Protein AF-A0A537KGP1-F1 (afdb_monomer_lite)

Organism: NCBI:txid2569760

Sequence (249 aa):
MPPRRSSPARKRPWPARSSRRQNAGSTRRSASCSPPRKTSRLRDGRRDLRSAARKLGREGGTPFFAFESHFGDLLTAGGFDVVIGNPPWVRGERLPPRVRETLQARYPSWRPAATRGFAHLPDLAVAFVDRALELAAPGGVVALLVPAKLASSGYAEPLRRRLAHETRLERVAPLDGTAATFGAAVYPMALVAARADARPDCPVAAQLGPRSAALRLPQRALQSGGPWVLRPDAAGVARRLRAELPALG

Structure (mmCIF, N/CA/C/O backbone):
data_AF-A0A537KGP1-F1
#
_entry.id   AF-A0A537KGP1-F1
#
loop_
_atom_site.group_PDB
_atom_site.id
_atom_site.type_symbol
_atom_site.label_atom_id
_atom_site.label_alt_id
_atom_site.label_comp_id
_atom_site.label_asym_id
_atom_site.label_entity_id
_atom_site.label_seq_id
_atom_site.pdbx_PDB_ins_code
_atom_site.Cartn_x
_atom_site.Cartn_y
_atom_site.Cartn_z
_atom_site.occupancy
_atom_site.B_iso_or_equiv
_atom_site.auth_seq_id
_atom_site.auth_comp_id
_atom_site.auth_asym_id
_atom_site.auth_atom_id
_atom_site.pdbx_PDB_model_num
ATOM 1 N N . MET A 1 1 ? 61.254 22.464 -58.906 1.00 30.30 1 MET A N 1
ATOM 2 C CA . MET A 1 1 ? 61.069 23.679 -58.079 1.00 30.30 1 MET A CA 1
ATOM 3 C C . MET A 1 1 ? 60.354 24.744 -58.911 1.00 30.30 1 MET A C 1
ATOM 5 O O . MET A 1 1 ? 60.510 24.708 -60.122 1.00 30.30 1 MET A O 1
ATOM 9 N N . PRO A 1 2 ? 59.495 25.576 -58.300 1.00 42.97 2 PRO A N 1
ATOM 10 C CA . PRO A 1 2 ? 58.264 26.131 -58.897 1.00 42.97 2 PRO A CA 1
ATOM 11 C C . PRO A 1 2 ? 58.430 27.652 -59.213 1.00 42.97 2 PRO A C 1
ATOM 13 O O . PRO A 1 2 ? 59.573 28.096 -59.220 1.00 42.97 2 PRO A O 1
ATOM 16 N N . PRO A 1 3 ? 57.397 28.533 -59.265 1.00 58.09 3 PRO A N 1
ATOM 17 C CA . PRO A 1 3 ? 56.114 28.586 -60.008 1.00 58.09 3 PRO A CA 1
ATOM 18 C C . PRO A 1 3 ? 55.795 30.006 -60.603 1.00 58.09 3 PRO A C 1
ATOM 20 O O . PRO A 1 3 ? 56.590 30.927 -60.468 1.00 58.09 3 PRO A O 1
ATOM 23 N N . ARG A 1 4 ? 54.539 30.193 -61.081 1.00 38.12 4 ARG A N 1
ATOM 24 C CA . ARG A 1 4 ? 53.634 31.397 -61.033 1.00 38.12 4 ARG A CA 1
ATOM 25 C C . ARG A 1 4 ? 53.273 32.054 -62.381 1.00 38.12 4 ARG A C 1
ATOM 27 O O . ARG A 1 4 ? 54.144 32.497 -63.105 1.00 38.12 4 ARG A O 1
ATOM 34 N N . ARG A 1 5 ? 51.980 31.960 -62.769 1.00 37.69 5 ARG A N 1
ATOM 35 C CA . ARG A 1 5 ? 50.865 32.969 -62.724 1.00 37.69 5 ARG A CA 1
ATOM 36 C C . ARG A 1 5 ? 50.998 34.031 -63.838 1.00 37.69 5 ARG A C 1
ATOM 38 O O . ARG A 1 5 ? 52.052 34.622 -63.969 1.00 37.69 5 ARG A O 1
ATOM 45 N N . SER A 1 6 ? 49.988 34.348 -64.661 1.00 32.38 6 SER A N 1
ATOM 46 C CA . SER A 1 6 ? 48.700 34.989 -64.313 1.00 32.38 6 SER A CA 1
ATOM 47 C C . SER A 1 6 ? 47.761 35.083 -65.545 1.00 32.38 6 SER A C 1
ATOM 49 O O . SER A 1 6 ? 48.250 35.118 -66.667 1.00 32.38 6 SER A O 1
ATOM 51 N N . SER A 1 7 ? 46.442 35.177 -65.308 1.00 33.75 7 SER A N 1
ATOM 52 C CA . SER A 1 7 ? 45.296 35.475 -66.218 1.00 33.75 7 SER A CA 1
ATOM 53 C C . SER A 1 7 ? 45.402 36.843 -66.967 1.00 33.75 7 SER A C 1
ATOM 55 O O . SER A 1 7 ? 46.426 37.490 -66.754 1.00 33.75 7 SER A O 1
ATOM 57 N N . PRO A 1 8 ? 44.389 37.410 -67.706 1.00 49.47 8 PRO A N 1
ATOM 58 C CA . PRO A 1 8 ? 42.959 37.044 -67.880 1.00 49.47 8 PRO A CA 1
ATOM 59 C C . PRO A 1 8 ? 42.269 37.371 -69.250 1.00 49.47 8 PRO A C 1
ATOM 61 O O . PRO A 1 8 ? 42.867 37.889 -70.183 1.00 49.47 8 PRO A O 1
ATOM 64 N N . ALA A 1 9 ? 40.938 37.165 -69.258 1.00 31.52 9 ALA A N 1
ATOM 65 C CA . ALA A 1 9 ? 39.880 37.932 -69.949 1.00 31.52 9 ALA A CA 1
ATOM 66 C C . ALA A 1 9 ? 39.359 37.468 -71.326 1.00 31.52 9 ALA A C 1
ATOM 68 O O . ALA A 1 9 ? 40.079 37.457 -72.316 1.00 31.52 9 ALA A O 1
ATOM 69 N N . ARG A 1 10 ? 38.026 37.288 -71.409 1.00 33.56 10 ARG A N 1
ATOM 70 C CA . ARG A 1 10 ? 37.157 37.943 -72.413 1.00 33.56 10 ARG A CA 1
ATOM 71 C C . ARG A 1 10 ? 35.667 37.840 -72.052 1.00 33.56 10 ARG A C 1
ATOM 73 O O . ARG A 1 10 ? 35.220 36.877 -71.440 1.00 33.56 10 ARG A O 1
ATOM 80 N N . LYS A 1 11 ? 34.926 38.898 -72.399 1.00 31.23 11 LYS A N 1
ATOM 81 C CA . LYS A 1 11 ? 33.496 39.154 -72.144 1.00 31.23 11 LYS A CA 1
ATOM 82 C C . LYS A 1 11 ? 32.687 39.144 -73.460 1.00 31.23 11 LYS A C 1
ATOM 84 O O . LYS A 1 11 ? 33.204 39.651 -74.450 1.00 31.23 11 LYS A O 1
ATOM 89 N N . ARG A 1 12 ? 31.382 38.803 -73.325 1.00 33.78 12 ARG A N 1
ATOM 90 C CA . ARG A 1 12 ? 30.166 39.168 -74.135 1.00 33.78 12 ARG A CA 1
ATOM 91 C C . ARG A 1 12 ? 29.962 38.453 -75.492 1.00 33.78 12 ARG A C 1
ATOM 93 O O . ARG A 1 12 ? 30.968 37.964 -75.992 1.00 33.78 12 ARG A O 1
ATOM 100 N N . PRO A 1 13 ? 28.740 38.422 -76.117 1.00 45.12 13 PRO A N 1
ATOM 101 C CA . PRO A 1 13 ? 27.459 39.185 -75.902 1.00 45.12 13 PRO A CA 1
ATOM 102 C C . PRO A 1 13 ? 26.133 38.320 -75.846 1.00 45.12 13 PRO A C 1
ATOM 104 O O . PRO A 1 13 ? 26.202 37.138 -76.135 1.00 45.12 13 PRO A O 1
ATOM 107 N N . TRP A 1 14 ? 25.000 38.731 -75.210 1.00 24.30 14 TRP A N 1
ATOM 108 C CA . TRP A 1 14 ? 23.682 39.311 -75.695 1.00 24.30 14 TRP A CA 1
ATOM 109 C C . TRP A 1 14 ? 22.859 38.498 -76.750 1.00 24.30 14 TRP A C 1
ATOM 111 O O . TRP A 1 14 ? 23.522 37.826 -77.530 1.00 24.30 14 TRP A O 1
ATOM 121 N N . PRO A 1 15 ? 21.495 38.605 -76.922 1.00 49.62 15 PRO A N 1
ATOM 122 C CA . PRO A 1 15 ? 20.406 39.305 -76.174 1.00 49.62 15 PRO A CA 1
ATOM 123 C C . PRO A 1 15 ? 18.994 38.587 -76.088 1.00 49.62 15 PRO A C 1
ATOM 125 O O . PRO A 1 15 ? 18.808 37.479 -76.566 1.00 49.62 15 PRO A O 1
ATOM 128 N N . ALA A 1 16 ? 17.986 39.318 -75.555 1.00 31.58 16 ALA A N 1
ATOM 129 C CA . ALA A 1 16 ? 16.551 39.396 -75.962 1.00 31.58 16 ALA A CA 1
ATOM 130 C C . ALA A 1 16 ? 15.400 38.585 -75.274 1.00 31.58 16 ALA A C 1
ATOM 132 O O . ALA A 1 16 ? 15.247 37.382 -75.419 1.00 31.58 16 ALA A O 1
ATOM 133 N N . ARG A 1 17 ? 14.526 39.367 -74.599 1.00 31.92 17 ARG A N 1
ATOM 134 C CA . ARG A 1 17 ? 13.038 39.372 -74.457 1.00 31.92 17 ARG A CA 1
ATOM 135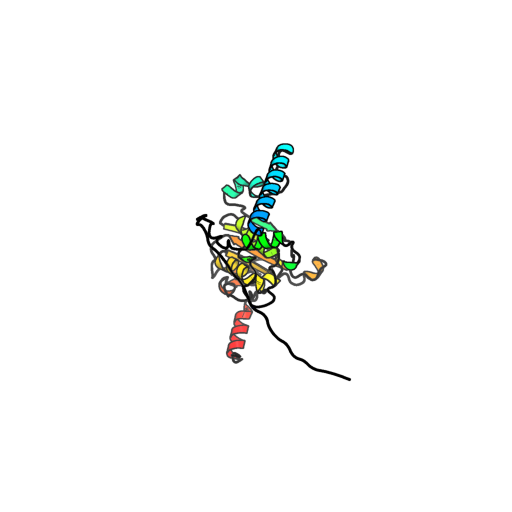 C C . ARG A 1 17 ? 12.214 38.085 -74.724 1.00 31.92 17 ARG A C 1
ATOM 137 O O . ARG A 1 17 ? 12.111 37.650 -75.860 1.00 31.92 17 ARG A O 1
ATOM 144 N N . SER A 1 18 ? 11.344 37.696 -73.777 1.00 31.73 18 SER A N 1
ATOM 145 C CA . SER A 1 18 ? 9.899 38.049 -73.770 1.00 31.73 18 SER A CA 1
ATOM 146 C C . SER A 1 18 ? 9.004 37.127 -72.910 1.00 31.73 18 SER A C 1
ATOM 148 O O . SER A 1 18 ? 9.211 35.926 -72.795 1.00 31.73 18 SER A O 1
ATOM 150 N N . SER A 1 19 ? 7.915 37.740 -72.432 1.00 32.06 19 SER A N 1
ATOM 151 C CA . SER A 1 19 ? 6.588 37.169 -72.149 1.00 32.06 19 SER A CA 1
ATOM 152 C C . SER A 1 19 ? 6.271 36.565 -70.770 1.00 32.06 19 SER A C 1
ATOM 154 O O . SER A 1 19 ? 6.975 35.753 -70.181 1.00 32.06 19 SER A O 1
ATOM 156 N N . ARG A 1 20 ? 5.124 37.040 -70.272 1.00 37.00 20 ARG A N 1
ATOM 157 C CA . ARG A 1 20 ? 4.404 36.653 -69.061 1.00 37.00 20 ARG A CA 1
ATOM 158 C C . ARG A 1 20 ? 4.020 35.173 -69.084 1.00 37.00 20 ARG A C 1
ATOM 160 O O . ARG A 1 20 ? 3.471 34.712 -70.077 1.00 37.00 20 ARG A O 1
ATOM 167 N N . ARG A 1 21 ? 4.051 34.536 -67.914 1.00 33.56 21 ARG A N 1
ATOM 168 C CA . ARG A 1 21 ? 2.930 33.720 -67.419 1.00 33.56 21 ARG A CA 1
ATOM 169 C C . ARG A 1 21 ? 2.970 33.686 -65.897 1.00 33.56 21 ARG A C 1
ATOM 171 O O . ARG A 1 21 ? 3.932 33.227 -65.294 1.00 33.56 21 ARG A O 1
ATOM 178 N N . GLN A 1 22 ? 1.916 34.226 -65.295 1.00 39.22 22 GLN A N 1
ATOM 179 C CA . GLN A 1 22 ? 1.573 33.965 -63.906 1.00 39.22 22 GLN A CA 1
ATOM 180 C C . GLN A 1 22 ? 1.283 32.468 -63.788 1.00 39.22 22 GLN A C 1
ATOM 182 O O . GLN A 1 22 ? 0.504 31.945 -64.579 1.00 39.22 22 GLN A O 1
ATOM 187 N N . ASN A 1 23 ? 1.883 31.803 -62.808 1.00 34.91 23 ASN A N 1
ATOM 188 C CA . ASN A 1 23 ? 1.316 30.588 -62.250 1.00 34.91 23 ASN A CA 1
ATOM 189 C C . ASN A 1 23 ? 1.426 30.672 -60.733 1.00 34.91 23 ASN A C 1
ATOM 191 O O . ASN A 1 23 ? 2.514 30.752 -60.162 1.00 34.91 23 ASN A O 1
ATOM 195 N N . ALA A 1 24 ? 0.251 30.696 -60.112 1.00 41.09 24 ALA A N 1
ATOM 196 C CA . ALA A 1 24 ? 0.049 30.504 -58.695 1.00 41.09 24 ALA A CA 1
ATOM 197 C C . ALA A 1 24 ? 0.722 29.194 -58.259 1.00 41.09 24 ALA A C 1
ATOM 199 O O . ALA A 1 24 ? 0.413 28.119 -58.767 1.00 41.09 24 ALA A O 1
ATOM 200 N N . GLY A 1 25 ? 1.657 29.299 -57.320 1.00 34.16 25 GLY A N 1
ATOM 201 C CA . GLY A 1 25 ? 2.376 28.172 -56.744 1.00 34.16 25 GLY A CA 1
ATOM 202 C C . GLY A 1 25 ? 2.483 28.383 -55.248 1.00 34.16 25 GLY A C 1
ATOM 203 O O . GLY A 1 25 ? 3.410 29.023 -54.768 1.00 34.16 25 GLY A O 1
ATOM 204 N N . SER A 1 26 ? 1.470 27.881 -54.550 1.00 38.91 26 SER A N 1
ATOM 205 C CA . SER A 1 26 ? 1.315 27.790 -53.101 1.00 38.91 26 SER A CA 1
ATOM 206 C C . SER A 1 26 ? 2.623 27.816 -52.302 1.00 38.91 26 SER A C 1
ATOM 208 O O . SER A 1 26 ? 3.479 26.937 -52.438 1.00 38.91 26 SER A O 1
ATOM 210 N N . THR A 1 27 ? 2.691 28.760 -51.369 1.00 38.03 27 THR A N 1
ATOM 211 C CA . THR A 1 27 ? 3.486 28.697 -50.146 1.00 38.03 27 THR A CA 1
ATOM 212 C C . THR A 1 27 ? 3.346 27.313 -49.507 1.00 38.03 27 THR A C 1
ATOM 214 O O . THR A 1 27 ? 2.343 27.003 -48.860 1.00 38.03 27 THR A O 1
ATOM 217 N N . ARG A 1 28 ? 4.363 26.454 -49.664 1.00 36.84 28 ARG A N 1
ATOM 218 C CA . ARG A 1 28 ? 4.524 25.277 -48.804 1.00 36.84 28 ARG A CA 1
ATOM 219 C C . ARG A 1 28 ? 4.834 25.789 -47.406 1.00 36.84 28 ARG A C 1
ATOM 221 O O . ARG A 1 28 ? 5.985 26.027 -47.056 1.00 36.84 28 ARG A O 1
ATOM 228 N N . ARG A 1 29 ? 3.774 25.984 -46.622 1.00 37.91 29 ARG A N 1
ATOM 229 C CA . ARG A 1 29 ? 3.853 26.066 -45.168 1.00 37.91 29 ARG A CA 1
ATOM 230 C C . ARG A 1 29 ? 4.649 24.858 -44.687 1.00 37.91 29 ARG A C 1
ATOM 232 O O . ARG A 1 29 ? 4.280 23.715 -44.950 1.00 37.91 29 ARG A O 1
ATOM 239 N N . SER A 1 30 ? 5.746 25.139 -44.003 1.00 40.16 30 SER A N 1
ATOM 240 C CA . SER A 1 30 ? 6.490 24.199 -43.183 1.00 40.16 30 SER A CA 1
ATOM 241 C C . SER A 1 30 ? 5.538 23.578 -42.156 1.00 40.16 30 SER A C 1
ATOM 243 O O . SER A 1 30 ? 5.245 24.157 -41.113 1.00 40.16 30 SER A O 1
ATOM 245 N N . ALA A 1 31 ? 5.000 22.401 -42.475 1.00 44.41 31 ALA A N 1
ATOM 246 C CA . ALA A 1 31 ? 4.251 21.606 -41.518 1.00 44.41 31 ALA A CA 1
ATOM 247 C C . ALA A 1 31 ? 5.246 20.957 -40.547 1.00 44.41 31 ALA A C 1
ATOM 249 O O . ALA A 1 31 ? 6.117 20.180 -40.934 1.00 44.41 31 ALA A O 1
ATOM 250 N N . SER A 1 32 ? 5.105 21.348 -39.285 1.00 45.03 32 SER A N 1
ATOM 251 C CA . SER A 1 32 ? 5.773 20.857 -38.083 1.00 45.03 32 SER A CA 1
ATOM 252 C C . SER A 1 32 ? 6.146 19.370 -38.120 1.00 45.03 32 SER A C 1
ATOM 254 O O . SER A 1 32 ? 5.283 18.497 -38.234 1.00 45.03 32 SER A O 1
ATOM 256 N N . CYS A 1 33 ? 7.427 19.074 -37.921 1.00 52.41 33 CYS A N 1
ATOM 257 C CA . CYS A 1 33 ? 7.936 17.716 -37.800 1.00 52.41 33 CYS A CA 1
ATOM 258 C C . CYS A 1 33 ? 8.068 17.340 -36.310 1.00 52.41 33 CYS A C 1
ATOM 260 O O . CYS A 1 33 ? 9.087 17.645 -35.697 1.00 52.41 33 CYS A O 1
ATOM 262 N N . SER A 1 34 ? 7.020 16.734 -35.721 1.00 46.31 34 SER A N 1
ATOM 263 C CA . SER A 1 34 ? 7.063 15.659 -34.693 1.00 46.31 34 SER A CA 1
ATOM 264 C C . SER A 1 34 ? 5.700 15.437 -33.986 1.00 46.31 34 SER A C 1
ATOM 266 O O . SER A 1 34 ? 5.113 16.418 -33.537 1.00 46.31 34 SER A O 1
ATOM 268 N N . PRO A 1 35 ? 5.245 14.182 -33.714 1.00 53.47 35 PRO A N 1
ATOM 269 C CA . PRO A 1 35 ? 5.713 12.923 -34.301 1.00 53.47 35 PRO A CA 1
ATOM 270 C C . PRO A 1 35 ? 4.623 11.863 -34.660 1.00 53.47 35 PRO A C 1
ATOM 272 O O . PRO A 1 35 ? 3.567 11.777 -34.027 1.00 53.47 35 PRO A O 1
ATOM 275 N N . PRO A 1 36 ? 4.942 10.920 -35.579 1.00 57.81 36 PRO A N 1
ATOM 276 C CA . PRO A 1 36 ? 4.118 9.758 -35.982 1.00 57.81 36 PRO A CA 1
ATOM 277 C C . PRO A 1 36 ? 3.888 8.694 -34.884 1.00 57.81 36 PRO A C 1
ATOM 279 O O . PRO A 1 36 ? 3.232 7.676 -35.104 1.00 57.81 36 PRO A O 1
ATOM 282 N N . ARG A 1 37 ? 4.417 8.914 -33.676 1.00 56.56 37 ARG A N 1
ATOM 283 C CA . ARG A 1 37 ? 4.352 7.975 -32.543 1.00 56.56 37 ARG A CA 1
ATOM 284 C C . ARG A 1 37 ? 2.976 7.902 -31.880 1.00 56.56 37 ARG A C 1
ATOM 286 O O . ARG A 1 37 ? 2.627 6.877 -31.301 1.00 56.56 37 ARG A O 1
ATOM 293 N N . LYS A 1 38 ? 2.196 8.987 -31.925 1.00 61.38 38 LYS A N 1
ATOM 294 C CA . LYS A 1 38 ? 0.855 9.025 -31.316 1.00 61.38 38 LYS A CA 1
ATOM 295 C C . LYS A 1 38 ? -0.145 8.245 -32.172 1.00 61.38 38 LYS A C 1
ATOM 297 O O . LYS A 1 38 ? -0.927 7.454 -31.656 1.00 61.38 38 LYS A O 1
ATOM 302 N N . THR A 1 39 ? -0.050 8.395 -33.491 1.00 67.56 39 THR A N 1
ATOM 303 C CA . THR A 1 39 ? -0.854 7.658 -34.471 1.00 67.56 39 THR A CA 1
ATOM 304 C C . THR A 1 39 ? -0.492 6.176 -34.540 1.00 67.56 39 THR A C 1
ATOM 306 O O . THR A 1 39 ? -1.400 5.361 -34.698 1.00 67.56 39 THR A O 1
ATOM 309 N N . SER A 1 40 ? 0.780 5.791 -34.375 1.00 71.56 40 SER A N 1
ATOM 310 C CA . SER A 1 40 ? 1.157 4.370 -34.314 1.00 71.56 40 SER A CA 1
ATOM 311 C C . SER A 1 40 ? 0.599 3.667 -33.071 1.00 71.56 40 SER A C 1
ATOM 313 O O . SER A 1 40 ? -0.023 2.619 -33.208 1.00 71.56 40 SER A O 1
ATOM 315 N N . ARG A 1 41 ? 0.694 4.282 -31.882 1.00 73.06 41 ARG A N 1
ATOM 316 C CA . ARG A 1 41 ? 0.111 3.740 -30.635 1.00 73.06 41 ARG A CA 1
ATOM 317 C C . ARG A 1 41 ? -1.396 3.506 -30.739 1.00 73.06 41 ARG A C 1
ATOM 319 O O . ARG A 1 41 ? -1.889 2.473 -30.300 1.00 73.06 41 ARG A O 1
ATOM 326 N N . LEU A 1 42 ? -2.125 4.447 -31.341 1.00 75.75 42 LEU A N 1
ATOM 327 C CA . LEU A 1 42 ? -3.572 4.314 -31.538 1.00 75.75 42 LEU A CA 1
ATOM 328 C C . LEU A 1 42 ? -3.922 3.185 -32.522 1.00 75.75 42 LEU A C 1
ATOM 330 O O . LEU A 1 42 ? -4.922 2.492 -32.338 1.00 75.75 42 LEU A O 1
ATOM 334 N N . ARG A 1 43 ? -3.102 2.970 -33.560 1.00 81.62 43 ARG A N 1
ATOM 335 C CA . ARG A 1 43 ? -3.284 1.859 -34.510 1.00 81.62 43 ARG A CA 1
ATOM 336 C C . ARG A 1 43 ? -3.008 0.504 -33.863 1.00 81.62 43 ARG A C 1
ATOM 338 O O . ARG A 1 43 ? -3.802 -0.410 -34.082 1.00 81.62 43 ARG A O 1
ATOM 345 N N . ASP A 1 44 ? -1.943 0.405 -33.069 1.00 81.12 44 ASP A N 1
ATOM 346 C CA . ASP A 1 44 ? -1.612 -0.793 -32.291 1.00 81.12 44 ASP A CA 1
ATOM 347 C C . ASP A 1 44 ? -2.751 -1.125 -31.321 1.00 81.12 44 ASP A C 1
ATOM 349 O O . ASP A 1 44 ? -3.322 -2.210 -31.397 1.00 81.12 44 ASP A O 1
ATOM 353 N N . GLY A 1 45 ? -3.197 -0.148 -30.521 1.00 80.81 45 GLY A N 1
ATOM 354 C CA . GLY A 1 45 ? -4.319 -0.333 -29.596 1.00 80.81 45 GLY A CA 1
ATOM 355 C C . GLY A 1 45 ? -5.611 -0.767 -30.299 1.00 80.81 45 GLY A C 1
ATOM 356 O O . GLY A 1 45 ? -6.306 -1.666 -29.831 1.00 80.81 45 GLY A O 1
ATOM 357 N N . ARG A 1 46 ? -5.918 -0.209 -31.481 1.00 84.75 46 ARG A N 1
ATOM 358 C CA . ARG A 1 46 ? -7.088 -0.630 -32.276 1.00 84.75 46 ARG A CA 1
ATOM 359 C C . ARG A 1 46 ? -6.964 -2.068 -32.788 1.00 84.75 46 ARG A C 1
ATOM 361 O O . ARG A 1 46 ? -7.976 -2.760 -32.902 1.00 84.75 46 ARG A O 1
ATOM 368 N N . ARG A 1 47 ? -5.755 -2.514 -33.144 1.00 85.94 47 ARG A N 1
ATOM 369 C CA . ARG A 1 47 ? -5.502 -3.897 -33.577 1.00 85.94 47 ARG A CA 1
ATOM 370 C C . ARG A 1 47 ? -5.695 -4.866 -32.410 1.00 85.94 47 ARG A C 1
ATOM 372 O O . ARG A 1 47 ? -6.381 -5.872 -32.597 1.00 85.94 47 ARG A O 1
ATOM 379 N N . ASP A 1 48 ? -5.169 -4.528 -31.239 1.00 83.88 48 ASP A N 1
ATOM 380 C CA . ASP A 1 48 ? -5.275 -5.345 -30.028 1.00 83.88 48 ASP A CA 1
ATOM 381 C C . ASP A 1 48 ? -6.743 -5.512 -29.603 1.00 83.88 48 ASP A C 1
ATOM 383 O O . ASP A 1 48 ? -7.213 -6.639 -29.434 1.00 83.88 48 ASP A O 1
ATOM 387 N N . LEU A 1 49 ? -7.515 -4.416 -29.578 1.00 82.38 49 LEU A N 1
ATOM 388 C CA . LEU A 1 49 ? -8.951 -4.439 -29.262 1.00 82.38 49 LEU A CA 1
ATOM 389 C C . LEU A 1 49 ? -9.763 -5.299 -30.242 1.00 82.38 49 LEU A C 1
ATOM 391 O O . LEU A 1 49 ? -10.607 -6.089 -29.823 1.00 82.38 49 LEU A O 1
ATOM 395 N N . ARG A 1 50 ? -9.493 -5.201 -31.553 1.00 85.38 50 ARG A N 1
ATOM 396 C CA . ARG A 1 50 ? -10.161 -6.047 -32.562 1.00 85.38 50 ARG A CA 1
ATOM 397 C C . ARG A 1 50 ? -9.829 -7.526 -32.385 1.00 85.38 50 ARG A C 1
ATOM 399 O O . ARG A 1 50 ? -10.678 -8.374 -32.643 1.00 85.38 50 ARG A O 1
ATOM 406 N N . SER A 1 51 ? -8.597 -7.840 -31.991 1.00 83.19 51 SER A N 1
ATOM 407 C CA . SER A 1 51 ? -8.191 -9.219 -31.721 1.00 83.19 51 SER A CA 1
ATOM 408 C C . SER A 1 51 ? -8.922 -9.782 -30.503 1.00 83.19 51 SER A C 1
ATOM 410 O O . SER A 1 51 ? -9.517 -10.855 -30.596 1.00 83.19 51 SER A O 1
ATOM 412 N N . ALA A 1 52 ? -8.964 -9.015 -29.409 1.00 77.31 52 ALA A N 1
ATOM 413 C CA . ALA A 1 52 ? -9.683 -9.380 -28.193 1.00 77.31 52 ALA A CA 1
ATOM 414 C C . ALA A 1 52 ? -11.188 -9.583 -28.443 1.00 77.31 52 ALA A C 1
ATOM 416 O O . ALA A 1 52 ? -11.736 -10.594 -28.017 1.00 77.31 52 ALA A O 1
ATOM 417 N N . ALA A 1 53 ? -11.835 -8.693 -29.207 1.00 78.62 53 ALA A N 1
ATOM 418 C CA . ALA A 1 53 ? -13.260 -8.802 -29.536 1.00 78.62 53 ALA A CA 1
ATOM 419 C C . ALA A 1 53 ? -13.598 -10.070 -30.342 1.00 78.62 53 ALA A C 1
ATOM 421 O O . ALA A 1 53 ? -14.592 -10.738 -30.068 1.00 78.62 53 ALA A O 1
ATOM 422 N N . ARG A 1 54 ? -12.755 -10.447 -31.315 1.00 80.75 54 ARG A N 1
ATOM 423 C CA . ARG A 1 54 ? -12.948 -11.697 -32.073 1.00 80.75 54 ARG A CA 1
ATOM 424 C C . ARG A 1 54 ? -12.788 -12.936 -31.203 1.00 80.75 54 ARG A C 1
ATOM 426 O O . ARG A 1 54 ? -13.500 -13.910 -31.414 1.00 80.75 54 ARG A O 1
ATOM 433 N N . LYS A 1 55 ? -11.838 -12.908 -30.267 1.00 74.56 55 LYS A N 1
ATOM 434 C CA . LYS A 1 55 ? -11.602 -14.011 -29.334 1.00 74.56 55 LYS A CA 1
ATOM 435 C C . LYS A 1 55 ? -12.791 -14.173 -28.377 1.00 74.56 55 LYS A C 1
ATOM 437 O O . LYS A 1 55 ? -13.304 -15.277 -28.250 1.00 74.56 55 LYS A O 1
ATOM 442 N N . LEU A 1 56 ? -13.320 -13.057 -27.863 1.00 74.81 56 LEU A N 1
ATOM 443 C CA . LEU A 1 56 ? -14.541 -13.009 -27.049 1.00 74.81 56 LEU A CA 1
ATOM 444 C C . LEU A 1 56 ? -15.738 -13.677 -27.746 1.00 74.81 56 LEU A C 1
ATOM 446 O O . LEU A 1 56 ? -16.400 -14.529 -27.164 1.00 74.81 56 LEU A O 1
ATOM 450 N N . GLY A 1 57 ? -15.981 -13.326 -29.014 1.00 76.44 57 GLY A N 1
ATOM 451 C CA . GLY A 1 57 ? -17.098 -13.878 -29.787 1.00 76.44 57 GLY A CA 1
ATOM 452 C C . GLY A 1 57 ? -16.972 -15.368 -30.121 1.00 76.44 57 GLY A C 1
ATOM 453 O O . GLY A 1 57 ? -17.973 -15.989 -30.456 1.00 76.44 57 GLY A O 1
ATOM 454 N N . ARG A 1 58 ? -15.765 -15.947 -30.045 1.00 76.44 58 ARG A N 1
ATOM 455 C CA . ARG A 1 58 ? -15.527 -17.382 -30.282 1.00 76.44 58 ARG A CA 1
ATOM 456 C C . ARG A 1 58 ? -15.580 -18.211 -29.004 1.00 76.44 58 ARG A C 1
ATOM 458 O O . ARG A 1 58 ? -16.056 -19.336 -29.044 1.00 76.44 58 ARG A O 1
ATOM 465 N N . GLU A 1 59 ? -15.047 -17.678 -27.910 1.00 74.69 59 GLU A N 1
ATOM 466 C CA . GLU A 1 59 ? -14.804 -18.436 -26.676 1.00 74.69 59 GLU A CA 1
ATOM 467 C C . GLU A 1 59 ? -15.899 -18.230 -25.616 1.00 74.69 59 GLU A C 1
ATOM 469 O O . GLU A 1 59 ? -15.887 -18.904 -24.593 1.00 74.69 59 GLU A O 1
ATOM 474 N N . GLY A 1 60 ? -16.853 -17.316 -25.839 1.00 66.88 60 GLY A N 1
ATOM 475 C CA . GLY A 1 60 ? -17.987 -17.085 -24.930 1.00 66.88 60 GLY A CA 1
ATOM 476 C C . GLY A 1 60 ? -17.614 -16.419 -23.599 1.00 66.88 60 GLY A C 1
ATOM 477 O O . GLY A 1 60 ? -18.478 -16.221 -22.750 1.00 66.88 60 GLY A O 1
ATOM 478 N N . GLY A 1 61 ? -16.347 -16.040 -23.420 1.00 67.44 61 GLY A N 1
ATOM 479 C CA . GLY A 1 61 ? -15.821 -15.391 -22.224 1.00 67.44 61 GLY A CA 1
ATOM 480 C C . GLY A 1 61 ? -14.648 -14.468 -22.545 1.00 67.44 61 GLY A C 1
ATOM 481 O O . GLY A 1 61 ? -14.054 -14.532 -23.625 1.00 67.44 61 GLY A O 1
ATOM 482 N N . THR A 1 62 ? -14.319 -13.572 -21.613 1.00 62.81 62 THR A N 1
ATOM 483 C CA . THR A 1 62 ? -13.149 -12.695 -21.731 1.00 62.81 62 THR A CA 1
ATOM 484 C C . THR A 1 62 ? -11.869 -13.534 -21.727 1.00 62.81 62 THR A C 1
ATOM 486 O O . THR A 1 62 ? -11.655 -14.331 -20.819 1.00 62.81 62 THR A O 1
ATOM 489 N N . PRO A 1 63 ? -10.960 -13.358 -22.706 1.00 69.44 63 PRO A N 1
ATOM 490 C CA . PRO A 1 63 ? -9.731 -14.152 -22.777 1.00 69.44 63 PRO A CA 1
ATOM 491 C C . PRO A 1 63 ? -8.683 -13.736 -21.730 1.00 69.44 63 PRO A C 1
ATOM 493 O O . PRO A 1 63 ? -7.514 -14.107 -21.835 1.00 69.44 63 PRO A O 1
ATOM 496 N N . PHE A 1 64 ? -9.079 -12.896 -20.774 1.00 74.56 64 PHE A N 1
ATOM 497 C CA . PHE A 1 64 ? -8.265 -12.333 -19.712 1.00 74.56 64 PHE A CA 1
ATOM 498 C C . PHE A 1 64 ? -9.157 -11.960 -18.529 1.00 74.56 64 PHE A C 1
ATOM 500 O O . PHE A 1 64 ? -10.326 -11.612 -18.687 1.00 74.56 64 PHE A O 1
ATOM 507 N N . PHE A 1 65 ? -8.570 -11.966 -17.338 1.00 82.44 65 PHE A N 1
ATOM 508 C CA . PHE A 1 65 ? -9.245 -11.510 -16.136 1.00 82.44 65 PHE A CA 1
ATOM 509 C C . PHE A 1 65 ? -9.339 -9.977 -16.103 1.00 82.44 65 PHE A C 1
ATOM 511 O O . PHE A 1 65 ? -8.342 -9.277 -16.292 1.00 82.44 65 PHE A O 1
ATOM 518 N N . ALA A 1 66 ? -10.534 -9.462 -15.826 1.00 85.25 66 ALA A N 1
ATOM 519 C CA . ALA A 1 66 ? -10.791 -8.043 -15.596 1.00 85.25 66 ALA A CA 1
ATOM 520 C C . ALA A 1 66 ? -11.905 -7.892 -14.562 1.00 85.25 66 ALA A C 1
ATOM 522 O O . ALA A 1 66 ? -12.987 -8.455 -14.743 1.00 85.25 66 ALA A O 1
ATOM 523 N N . PHE A 1 67 ? -11.646 -7.127 -13.500 1.00 88.69 67 PHE A N 1
ATOM 524 C CA . PHE A 1 67 ? -12.609 -6.937 -12.413 1.00 88.69 67 PHE A CA 1
ATOM 525 C C . PHE A 1 67 ? -13.923 -6.344 -12.923 1.00 88.69 67 PHE A C 1
ATOM 527 O O . PHE A 1 67 ? -14.988 -6.812 -12.551 1.00 88.69 67 PHE A O 1
ATOM 534 N N . GLU A 1 68 ? -13.843 -5.387 -13.844 1.00 88.25 68 GLU A N 1
ATOM 535 C CA . GLU A 1 68 ? -14.987 -4.713 -14.454 1.00 88.25 68 GLU A CA 1
ATOM 536 C C . GLU A 1 68 ? -15.909 -5.675 -15.216 1.00 88.25 68 GLU A C 1
ATOM 538 O O . GLU A 1 68 ? -17.106 -5.432 -15.301 1.00 88.25 68 GLU A O 1
ATOM 543 N N . SER A 1 69 ? -15.372 -6.775 -15.752 1.00 86.38 69 SER A N 1
ATOM 544 C CA . SER A 1 69 ? -16.162 -7.780 -16.475 1.00 86.38 69 SER A CA 1
ATOM 545 C C . SER A 1 69 ? -16.663 -8.907 -15.577 1.00 86.38 69 SER A C 1
ATOM 547 O O . SER A 1 69 ? -17.742 -9.429 -15.817 1.00 86.38 69 SER A O 1
ATOM 549 N N . HIS A 1 70 ? -15.879 -9.306 -14.573 1.00 88.00 70 HIS A N 1
ATOM 550 C CA . HIS A 1 70 ? -16.194 -10.468 -13.732 1.00 88.00 70 HIS A CA 1
ATOM 551 C C . HIS A 1 70 ? -16.975 -10.099 -12.466 1.00 88.00 70 HIS A C 1
ATOM 553 O O . HIS A 1 70 ? -17.664 -10.941 -11.906 1.00 88.00 70 HIS A O 1
ATOM 559 N N . PHE A 1 71 ? -16.857 -8.851 -12.014 1.00 90.19 71 PHE A N 1
ATOM 560 C CA . PHE A 1 71 ? -17.443 -8.340 -10.774 1.00 90.19 71 PHE A CA 1
ATOM 561 C C . PHE A 1 71 ? -18.146 -6.998 -11.006 1.00 90.19 71 PHE A C 1
ATOM 563 O O . PHE A 1 71 ? -18.160 -6.151 -10.117 1.00 90.19 71 PHE A O 1
ATOM 570 N N . GLY A 1 72 ? -18.700 -6.785 -12.206 1.00 89.19 72 GLY A N 1
ATOM 571 C CA . GLY A 1 72 ? -19.354 -5.530 -12.589 1.00 89.19 72 GLY A CA 1
ATOM 572 C C . GLY A 1 72 ? -20.407 -5.090 -11.572 1.00 89.19 72 GLY A C 1
ATOM 573 O O . GLY A 1 72 ? -20.300 -3.994 -11.032 1.00 89.19 72 GLY A O 1
ATOM 574 N N . ASP A 1 73 ? -21.334 -5.985 -11.224 1.00 89.81 73 ASP A N 1
ATOM 575 C CA . ASP A 1 73 ? -22.415 -5.706 -10.269 1.00 89.81 73 ASP A CA 1
ATOM 576 C C . ASP A 1 73 ? -21.882 -5.300 -8.887 1.00 89.81 73 ASP A C 1
ATOM 578 O O . ASP A 1 73 ? -22.363 -4.346 -8.278 1.00 89.81 73 ASP A O 1
ATOM 582 N N . LEU A 1 74 ? -20.828 -5.974 -8.416 1.00 91.81 74 LEU A N 1
ATOM 583 C CA . LEU A 1 74 ? -20.181 -5.685 -7.135 1.00 91.81 74 LEU A CA 1
ATOM 584 C C . LEU A 1 74 ? -19.460 -4.329 -7.164 1.00 91.81 74 LEU A C 1
ATOM 586 O O . LEU A 1 74 ? -19.547 -3.555 -6.212 1.00 91.81 74 LEU A O 1
ATOM 590 N N . LEU A 1 75 ? -18.776 -4.003 -8.263 1.00 91.94 75 LEU A N 1
ATOM 591 C CA . LEU A 1 75 ? -18.132 -2.698 -8.431 1.00 91.94 75 LEU A CA 1
ATOM 592 C C . LEU A 1 75 ? -19.163 -1.567 -8.537 1.00 91.94 75 LEU A C 1
ATOM 594 O O . LEU A 1 75 ? -18.933 -0.488 -7.992 1.00 91.94 75 LEU A O 1
ATOM 598 N N . THR A 1 76 ? -20.311 -1.810 -9.176 1.00 90.88 76 THR A N 1
ATOM 599 C CA . THR A 1 76 ? -21.446 -0.877 -9.197 1.00 90.88 76 THR A CA 1
ATOM 600 C C . THR A 1 76 ? -22.068 -0.709 -7.808 1.00 90.88 76 THR A C 1
ATOM 602 O O . THR A 1 76 ? -22.461 0.401 -7.458 1.00 90.88 76 THR A O 1
ATOM 605 N N . ALA A 1 77 ? -22.082 -1.762 -6.986 1.00 90.75 77 ALA A N 1
ATOM 606 C CA . ALA A 1 77 ? -22.496 -1.710 -5.581 1.00 90.75 77 ALA A CA 1
ATOM 607 C C . ALA A 1 77 ? -21.470 -1.029 -4.649 1.00 90.75 77 ALA A C 1
ATOM 609 O O . ALA A 1 77 ? -21.732 -0.858 -3.461 1.00 90.75 77 ALA A O 1
ATOM 610 N N . GLY A 1 78 ? -20.320 -0.600 -5.179 1.00 91.56 78 GLY A N 1
ATOM 611 C CA . GLY A 1 78 ? -19.342 0.226 -4.473 1.00 91.56 78 GLY A CA 1
ATOM 612 C C . GLY A 1 78 ? -17.965 -0.408 -4.315 1.00 91.56 78 GLY A C 1
ATOM 613 O O . GLY A 1 78 ? -17.025 0.333 -4.035 1.00 91.56 78 GLY A O 1
ATOM 614 N N . GLY A 1 79 ? -17.814 -1.717 -4.536 1.00 96.38 79 GLY A N 1
ATOM 615 C CA . GLY A 1 79 ? -16.545 -2.437 -4.401 1.00 96.38 79 GLY A CA 1
ATOM 616 C C . GLY A 1 79 ? -16.573 -3.534 -3.335 1.00 96.38 79 GLY A C 1
ATOM 617 O O . GLY A 1 79 ? -17.626 -3.941 -2.858 1.00 96.38 79 GLY A O 1
ATOM 618 N N . PHE A 1 80 ? -15.395 -4.039 -2.977 1.00 97.56 80 PHE A N 1
ATOM 619 C CA . PHE A 1 80 ? -15.224 -5.119 -2.005 1.00 97.56 80 PHE A CA 1
ATOM 620 C C . PHE A 1 80 ? -15.147 -4.575 -0.574 1.00 97.56 80 PHE A C 1
ATOM 622 O O . PHE A 1 80 ? -14.421 -3.612 -0.318 1.00 97.56 80 PHE A O 1
ATOM 629 N N . ASP A 1 81 ? -15.799 -5.244 0.379 1.00 97.69 81 ASP A N 1
ATOM 630 C CA . ASP A 1 81 ? -15.659 -4.928 1.809 1.00 97.69 81 ASP A CA 1
ATOM 631 C C . ASP A 1 81 ? -14.229 -5.149 2.308 1.00 97.69 81 ASP A C 1
ATOM 633 O O . ASP A 1 81 ? -13.746 -4.450 3.200 1.00 97.69 81 ASP A O 1
ATOM 637 N N . VAL A 1 82 ? -13.538 -6.134 1.728 1.00 97.94 82 VAL A N 1
ATOM 638 C CA . VAL A 1 82 ? -12.186 -6.524 2.111 1.00 97.94 82 VAL A CA 1
ATOM 639 C C . VAL A 1 82 ? -11.367 -6.885 0.871 1.00 97.94 82 VAL A C 1
ATOM 641 O O . VAL A 1 82 ? -11.766 -7.728 0.071 1.00 97.94 82 VAL A O 1
ATOM 644 N N . VAL A 1 83 ? -10.183 -6.284 0.736 1.00 98.31 83 VAL A N 1
ATOM 645 C CA . VAL A 1 83 ? -9.185 -6.610 -0.293 1.00 98.31 83 VAL A CA 1
ATOM 646 C C . VAL A 1 83 ? -7.900 -7.057 0.396 1.00 98.31 83 VAL A C 1
ATOM 648 O O . VAL A 1 83 ? -7.231 -6.259 1.053 1.00 98.31 83 VAL A O 1
ATOM 651 N N . ILE A 1 84 ? -7.538 -8.332 0.243 1.00 98.12 84 ILE A N 1
ATOM 652 C CA . ILE A 1 84 ? -6.337 -8.925 0.849 1.00 98.12 84 ILE A CA 1
ATOM 653 C C . ILE A 1 84 ? -5.385 -9.396 -0.247 1.00 98.12 84 ILE A C 1
ATOM 655 O O . ILE A 1 84 ? -5.822 -9.913 -1.274 1.00 98.12 84 ILE A O 1
ATOM 659 N N . GLY A 1 85 ? -4.077 -9.254 -0.037 1.00 96.31 85 GLY A N 1
ATOM 660 C CA . GLY A 1 85 ? -3.106 -9.787 -0.987 1.00 96.31 85 GLY A CA 1
ATOM 661 C C . GLY A 1 85 ? -1.642 -9.596 -0.610 1.00 96.31 85 GLY A C 1
ATOM 662 O O . GLY A 1 85 ? -1.282 -8.825 0.275 1.00 96.31 85 GLY A O 1
ATOM 663 N N . ASN A 1 86 ? -0.780 -10.298 -1.339 1.00 96.25 86 ASN A N 1
ATOM 664 C CA . ASN A 1 86 ? 0.669 -10.139 -1.302 1.00 96.25 86 ASN A CA 1
ATOM 665 C C . ASN A 1 86 ? 1.136 -9.704 -2.701 1.00 96.25 86 ASN A C 1
ATOM 667 O O . ASN A 1 86 ? 1.391 -10.566 -3.547 1.00 96.25 86 ASN A O 1
ATOM 671 N N . PRO A 1 87 ? 1.130 -8.394 -3.012 1.00 95.75 87 PRO A N 1
ATOM 672 C CA . PRO A 1 87 ? 1.496 -7.916 -4.337 1.00 95.75 87 PRO A CA 1
ATOM 673 C C . PRO A 1 87 ? 2.931 -8.302 -4.716 1.00 95.75 87 PRO A C 1
ATOM 675 O O . PRO A 1 87 ? 3.790 -8.421 -3.848 1.00 95.75 87 PRO A O 1
ATOM 678 N N . PRO A 1 88 ? 3.236 -8.434 -6.017 1.00 93.81 88 PRO A N 1
ATOM 679 C CA . PRO A 1 88 ? 4.587 -8.731 -6.476 1.00 93.81 88 PRO A CA 1
ATOM 680 C C . PRO A 1 88 ? 5.548 -7.567 -6.189 1.00 93.81 88 PRO A C 1
ATOM 682 O O . PRO A 1 88 ? 5.276 -6.414 -6.529 1.00 93.81 88 PRO A O 1
ATOM 685 N N . TRP A 1 89 ? 6.711 -7.876 -5.614 1.00 92.50 89 TRP A N 1
ATOM 686 C CA . TRP A 1 89 ? 7.732 -6.891 -5.236 1.00 92.50 89 TRP A CA 1
ATOM 687 C C . TRP A 1 89 ? 8.784 -6.744 -6.335 1.00 92.50 89 TRP A C 1
ATOM 689 O O . TRP A 1 89 ? 9.900 -7.267 -6.261 1.00 92.50 89 TRP A O 1
ATOM 699 N N . VAL A 1 90 ? 8.391 -6.068 -7.413 1.00 93.00 90 VAL A N 1
ATOM 700 C CA . VAL A 1 90 ? 9.201 -5.922 -8.624 1.00 93.00 90 VAL A CA 1
ATOM 701 C C . VAL A 1 90 ? 9.641 -4.474 -8.768 1.00 93.00 90 VAL A C 1
ATOM 703 O O . VAL A 1 90 ? 8.820 -3.563 -8.857 1.00 93.00 90 VAL A O 1
ATOM 706 N N . ARG A 1 91 ? 10.959 -4.263 -8.849 1.00 91.81 91 ARG A N 1
ATOM 707 C CA . ARG A 1 91 ? 11.538 -2.950 -9.158 1.00 91.81 91 ARG A CA 1
ATOM 708 C C . ARG A 1 91 ? 11.014 -2.448 -10.505 1.00 91.81 91 ARG A C 1
ATOM 710 O O . ARG A 1 91 ? 11.034 -3.204 -11.479 1.00 91.81 91 ARG A O 1
ATOM 717 N N . GLY A 1 92 ? 10.586 -1.187 -10.573 1.00 92.12 92 GLY A N 1
ATOM 718 C CA . GLY A 1 92 ? 9.962 -0.623 -11.770 1.00 92.12 92 GLY A CA 1
ATOM 719 C C . GLY A 1 92 ? 10.848 -0.684 -13.019 1.00 92.12 92 GLY A C 1
ATOM 720 O O . GLY A 1 92 ? 10.337 -0.788 -14.130 1.00 92.12 92 GLY A O 1
ATOM 721 N N . GLU A 1 93 ? 12.173 -0.705 -12.861 1.00 92.56 93 GLU A N 1
ATOM 722 C CA . GLU A 1 93 ? 13.151 -0.855 -13.947 1.00 92.56 93 GLU A CA 1
ATOM 723 C C . GLU A 1 93 ? 13.071 -2.215 -14.652 1.00 92.56 93 GLU A C 1
ATOM 725 O O . GLU A 1 93 ? 13.430 -2.311 -15.823 1.00 92.56 93 GLU A O 1
ATOM 730 N N . ARG A 1 94 ? 12.572 -3.254 -13.968 1.00 94.25 94 ARG A N 1
ATOM 731 C CA . ARG A 1 94 ? 12.400 -4.606 -14.526 1.00 94.25 94 ARG A CA 1
ATOM 732 C C . ARG A 1 94 ? 11.093 -4.766 -15.306 1.00 94.25 94 ARG A C 1
ATOM 734 O O . ARG A 1 94 ? 10.870 -5.817 -15.900 1.00 94.25 94 ARG A O 1
ATOM 741 N N . LEU A 1 95 ? 10.215 -3.762 -15.288 1.00 94.31 95 LEU A N 1
ATOM 742 C CA . LEU A 1 95 ? 8.929 -3.828 -15.974 1.00 94.31 95 LEU A CA 1
ATOM 743 C C . LEU A 1 95 ? 9.071 -3.474 -17.462 1.00 94.31 95 LEU A C 1
ATOM 745 O O . LEU A 1 95 ? 9.795 -2.532 -17.807 1.00 94.31 95 LEU A O 1
ATOM 749 N N . PRO A 1 96 ? 8.326 -4.151 -18.357 1.00 95.31 96 PRO A N 1
ATOM 750 C CA . PRO A 1 96 ? 8.298 -3.798 -19.771 1.00 95.31 96 PRO A CA 1
ATOM 751 C C . PRO A 1 96 ? 7.919 -2.321 -19.985 1.00 95.31 96 PRO A C 1
ATOM 753 O O . PRO A 1 96 ? 7.024 -1.820 -19.297 1.00 95.31 96 PRO A O 1
ATOM 756 N N . PRO A 1 97 ? 8.507 -1.611 -20.970 1.00 92.44 97 PRO A N 1
ATOM 757 C CA . PRO A 1 97 ? 8.227 -0.193 -21.215 1.00 92.44 97 PRO A CA 1
ATOM 758 C C . PRO A 1 97 ? 6.737 0.162 -21.292 1.00 92.44 97 PRO A C 1
ATOM 760 O O . PRO A 1 97 ? 6.317 1.125 -20.659 1.00 92.44 97 PRO A O 1
ATOM 763 N N . ARG A 1 98 ? 5.928 -0.655 -21.981 1.00 91.94 98 ARG A N 1
ATOM 764 C CA . ARG A 1 98 ? 4.473 -0.446 -22.104 1.00 91.94 98 ARG A CA 1
ATOM 765 C C . ARG A 1 98 ? 3.739 -0.525 -20.758 1.00 91.94 98 ARG A C 1
ATOM 767 O O . ARG A 1 98 ? 2.809 0.244 -20.524 1.00 91.94 98 ARG A O 1
ATOM 774 N N . VAL A 1 99 ? 4.167 -1.420 -19.863 1.00 93.69 99 VAL A N 1
ATOM 775 C CA . VAL A 1 99 ? 3.594 -1.539 -18.512 1.00 93.69 99 VAL A CA 1
ATOM 776 C C . VAL A 1 99 ? 3.900 -0.274 -17.719 1.00 93.69 99 VAL A C 1
ATOM 778 O O . VAL A 1 99 ? 2.990 0.325 -17.160 1.00 93.69 99 VAL A O 1
ATOM 781 N N . ARG A 1 100 ? 5.152 0.196 -17.751 1.00 94.38 100 ARG A N 1
ATOM 782 C CA . ARG A 1 100 ? 5.564 1.427 -17.056 1.00 94.38 100 ARG A CA 1
ATOM 783 C C . ARG A 1 100 ? 4.759 2.641 -17.511 1.00 94.38 100 ARG A C 1
ATOM 785 O O . ARG A 1 100 ? 4.248 3.380 -16.680 1.00 94.38 100 ARG A O 1
ATOM 792 N N . GLU A 1 101 ? 4.599 2.819 -18.821 1.00 92.94 101 GLU A N 1
ATOM 793 C CA . GLU A 1 101 ? 3.792 3.912 -19.383 1.00 92.94 101 GLU A CA 1
ATOM 794 C C . GLU A 1 101 ? 2.331 3.847 -18.907 1.00 92.94 101 GLU A C 1
ATOM 796 O O . GLU A 1 101 ? 1.747 4.871 -18.555 1.00 92.94 101 GLU A O 1
ATOM 801 N N . THR A 1 102 ? 1.758 2.642 -18.842 1.00 94.38 102 THR A N 1
ATOM 802 C CA . THR A 1 102 ? 0.384 2.425 -18.362 1.00 94.38 102 THR A CA 1
ATOM 803 C C . THR A 1 102 ? 0.248 2.774 -16.880 1.00 94.38 102 THR A C 1
ATOM 805 O O . THR A 1 102 ? -0.685 3.479 -16.496 1.00 94.38 102 THR A O 1
ATOM 808 N N . LEU A 1 103 ? 1.198 2.335 -16.049 1.00 95.88 103 LEU A N 1
ATOM 809 C CA . LEU A 1 103 ? 1.199 2.624 -14.615 1.00 95.88 103 LEU A CA 1
ATOM 810 C C . LEU A 1 103 ? 1.363 4.126 -14.335 1.00 95.88 103 LEU A C 1
ATOM 812 O O . LEU A 1 103 ? 0.624 4.661 -13.519 1.00 95.88 103 LEU A O 1
ATOM 816 N N . GLN A 1 104 ? 2.246 4.832 -15.051 1.00 94.38 104 GLN A N 1
ATOM 817 C CA . GLN A 1 104 ? 2.428 6.290 -14.900 1.00 94.38 104 GLN A CA 1
ATOM 818 C C . GLN A 1 104 ? 1.188 7.090 -15.309 1.00 94.38 104 GLN A C 1
ATOM 820 O O . GLN A 1 104 ? 0.882 8.129 -14.713 1.00 94.38 104 GLN A O 1
ATOM 825 N N . ALA A 1 105 ? 0.491 6.623 -16.349 1.00 94.75 105 ALA A N 1
ATOM 826 C CA . ALA A 1 105 ? -0.734 7.250 -16.821 1.00 94.75 105 ALA A CA 1
ATOM 827 C C . ALA A 1 105 ? -1.886 7.052 -15.828 1.00 94.75 105 ALA A C 1
ATOM 829 O O . ALA A 1 105 ? -2.626 8.000 -15.572 1.00 94.75 105 ALA A O 1
ATOM 830 N N . ARG A 1 106 ? -2.017 5.844 -15.263 1.00 95.12 106 ARG A N 1
ATOM 831 C CA . ARG A 1 106 ? -3.134 5.469 -14.391 1.00 95.12 106 ARG A CA 1
ATOM 832 C C . ARG A 1 106 ? -2.953 5.903 -12.937 1.00 95.12 106 ARG A C 1
ATOM 834 O O . ARG A 1 106 ? -3.906 6.379 -12.336 1.00 95.12 106 ARG A O 1
ATOM 841 N N . TYR A 1 107 ? -1.753 5.746 -12.383 1.00 96.50 107 TYR A N 1
ATOM 842 C CA . TYR A 1 107 ? -1.502 5.874 -10.949 1.00 96.50 107 TYR A CA 1
ATOM 843 C C . TYR A 1 107 ? -0.577 7.056 -10.644 1.00 96.50 107 TYR A C 1
ATOM 845 O O . TYR A 1 107 ? 0.626 6.976 -10.914 1.00 96.50 107 TYR A O 1
ATOM 853 N N . PRO A 1 108 ? -1.092 8.151 -10.046 1.00 93.62 108 PRO A N 1
ATOM 854 C CA . PRO A 1 108 ? -0.266 9.280 -9.625 1.00 93.62 108 PRO A CA 1
ATOM 855 C C . PRO A 1 108 ? 0.869 8.862 -8.689 1.00 93.62 108 PRO A C 1
ATOM 857 O O . PRO A 1 108 ? 1.981 9.366 -8.834 1.00 93.62 108 PRO A O 1
ATOM 860 N N . SER A 1 109 ? 0.624 7.894 -7.796 1.00 94.12 109 SER A N 1
ATOM 861 C CA . SER A 1 109 ? 1.640 7.392 -6.868 1.00 94.12 109 SER A CA 1
ATOM 862 C C . SER A 1 109 ? 2.770 6.620 -7.553 1.00 94.12 109 SER A C 1
ATOM 864 O O . SER A 1 109 ? 3.828 6.432 -6.960 1.00 94.12 109 SER A O 1
ATOM 866 N N . TRP A 1 110 ? 2.565 6.188 -8.803 1.00 95.19 110 TRP A N 1
ATOM 867 C CA . TRP A 1 110 ? 3.564 5.485 -9.609 1.00 95.19 110 TRP A CA 1
ATOM 868 C C . TRP A 1 110 ? 4.348 6.420 -10.547 1.00 95.19 110 TRP A C 1
ATOM 870 O O . TRP A 1 110 ? 5.222 5.983 -11.299 1.00 95.19 110 TRP A O 1
ATOM 880 N N . ARG A 1 111 ? 4.068 7.727 -10.532 1.00 91.19 111 ARG A N 1
ATOM 881 C CA . ARG A 1 111 ? 4.845 8.687 -11.320 1.00 91.19 111 ARG A CA 1
ATOM 882 C C . ARG A 1 111 ? 6.237 8.858 -10.700 1.00 91.19 111 ARG A C 1
ATOM 884 O O . ARG A 1 111 ? 6.336 9.020 -9.485 1.00 91.19 111 ARG A O 1
ATOM 891 N N . PRO A 1 112 ? 7.314 8.840 -11.505 1.00 81.44 112 PRO A N 1
ATOM 892 C CA . PRO A 1 112 ? 8.648 9.136 -11.002 1.00 81.44 112 PRO A CA 1
ATOM 893 C C . PRO A 1 112 ? 8.678 10.529 -10.369 1.00 81.44 112 PRO A C 1
ATOM 895 O O . PRO A 1 112 ? 8.047 11.456 -10.884 1.00 81.44 112 PRO A O 1
ATOM 898 N N . ALA A 1 113 ? 9.426 10.682 -9.277 1.00 72.81 113 ALA A N 1
ATOM 899 C CA . ALA A 1 113 ? 9.660 11.995 -8.694 1.00 72.81 113 ALA A CA 1
ATOM 900 C C . ALA A 1 113 ? 10.335 12.911 -9.729 1.00 72.81 113 ALA A C 1
ATOM 902 O O . ALA A 1 113 ? 11.238 12.487 -10.452 1.00 72.81 113 ALA A O 1
ATOM 903 N N . ALA A 1 114 ? 9.907 14.173 -9.787 1.00 64.56 114 ALA A N 1
ATOM 904 C CA . ALA A 1 114 ? 10.503 15.193 -10.647 1.00 64.56 114 ALA A CA 1
ATOM 905 C C . ALA A 1 114 ? 11.817 15.723 -10.043 1.00 64.56 114 ALA A C 1
ATOM 907 O O . ALA A 1 114 ? 11.987 16.922 -9.838 1.00 64.56 114 ALA A O 1
ATOM 908 N N . THR A 1 115 ? 12.743 14.831 -9.699 1.00 58.94 115 THR A N 1
ATOM 909 C CA . THR A 1 115 ? 14.075 15.198 -9.218 1.00 58.94 115 THR A CA 1
ATOM 910 C C . THR A 1 115 ? 15.057 15.245 -10.384 1.00 58.94 115 THR A C 1
ATOM 912 O O . THR A 1 115 ? 15.048 14.392 -11.273 1.00 58.94 115 THR A O 1
ATOM 915 N N . ARG A 1 116 ? 15.925 16.264 -10.400 1.00 48.25 116 ARG A N 1
ATOM 916 C CA . ARG A 1 116 ? 17.066 16.312 -11.325 1.00 48.25 116 ARG A CA 1
ATOM 917 C C . ARG A 1 116 ? 18.033 15.187 -10.938 1.00 48.25 116 ARG A C 1
ATOM 919 O O . ARG A 1 116 ? 18.667 15.274 -9.894 1.00 48.25 116 ARG A O 1
ATOM 926 N N . GLY A 1 117 ? 18.117 14.131 -11.747 1.00 58.38 117 GLY A N 1
ATOM 927 C CA . GLY A 1 117 ? 19.010 12.990 -11.515 1.00 58.38 117 GLY A CA 1
ATOM 928 C C . GLY A 1 117 ? 18.402 11.646 -11.923 1.00 58.38 117 GLY A C 1
ATOM 929 O O . GLY A 1 117 ? 17.402 11.589 -12.637 1.00 58.38 117 GLY A O 1
ATOM 930 N N . PHE A 1 118 ? 19.020 10.551 -11.472 1.00 54.09 118 PHE A N 1
ATOM 931 C CA . PHE A 1 118 ? 18.534 9.191 -11.712 1.00 54.09 118 PHE A CA 1
ATOM 932 C C . PHE A 1 118 ? 17.294 8.926 -10.838 1.00 54.09 118 PHE A C 1
ATOM 934 O O . PHE A 1 118 ? 17.406 8.556 -9.672 1.00 54.09 118 PHE A O 1
ATOM 941 N N . ALA A 1 119 ? 16.096 9.169 -11.372 1.00 61.44 119 ALA A N 1
ATOM 942 C CA . ALA A 1 119 ? 14.856 8.887 -10.656 1.00 61.44 119 ALA A CA 1
ATOM 943 C C . ALA A 1 119 ? 14.598 7.371 -10.635 1.00 61.44 119 ALA A C 1
ATOM 945 O O . ALA A 1 119 ? 14.313 6.767 -11.671 1.00 61.44 119 ALA A O 1
ATOM 946 N N . HIS A 1 120 ? 14.697 6.753 -9.456 1.00 79.38 120 HIS A N 1
ATOM 947 C CA . HIS A 1 120 ? 14.302 5.357 -9.268 1.00 79.38 120 HIS A CA 1
ATOM 948 C C . HIS A 1 120 ? 12.813 5.186 -9.564 1.00 79.38 120 HIS A C 1
ATOM 950 O O . HIS A 1 120 ? 11.979 5.958 -9.079 1.00 79.38 120 HIS A O 1
ATOM 956 N N . LEU A 1 121 ? 12.478 4.170 -10.357 1.00 89.94 121 LEU A N 1
ATOM 957 C CA . LEU A 1 121 ? 11.089 3.880 -10.668 1.00 89.94 121 LEU A CA 1
ATOM 958 C C . LEU A 1 121 ? 10.400 3.257 -9.448 1.00 89.94 121 LEU A C 1
ATOM 960 O O . LEU A 1 121 ? 11.004 2.424 -8.762 1.00 89.94 121 LEU A O 1
ATOM 964 N N . PRO A 1 122 ? 9.130 3.611 -9.182 1.00 93.25 122 PRO A N 1
ATOM 965 C CA . PRO A 1 122 ? 8.400 3.008 -8.083 1.00 93.25 122 PRO A CA 1
ATOM 966 C C . PRO A 1 122 ? 8.291 1.488 -8.220 1.00 93.25 122 PRO A C 1
ATOM 968 O O . PRO A 1 122 ? 8.212 0.935 -9.320 1.00 93.25 122 PRO A O 1
ATOM 971 N N . ASP A 1 123 ? 8.279 0.804 -7.078 1.00 94.19 123 ASP A N 1
ATOM 972 C CA . ASP A 1 123 ? 8.009 -0.631 -7.030 1.00 94.19 123 ASP A CA 1
ATOM 973 C C . ASP A 1 123 ? 6.611 -0.937 -7.594 1.00 94.19 123 ASP A C 1
ATOM 975 O O . ASP A 1 123 ? 5.680 -0.146 -7.422 1.00 94.19 123 ASP A O 1
ATOM 979 N N . LEU A 1 124 ? 6.438 -2.086 -8.248 1.00 96.31 124 LEU A N 1
ATOM 980 C CA . LEU A 1 124 ? 5.135 -2.526 -8.746 1.00 96.31 124 LEU A CA 1
ATOM 981 C C . LEU A 1 124 ? 4.094 -2.615 -7.618 1.00 96.31 124 LEU A C 1
ATOM 983 O O . LEU A 1 124 ? 2.926 -2.304 -7.851 1.00 96.31 124 LEU A O 1
ATOM 987 N N . ALA A 1 125 ? 4.513 -2.939 -6.389 1.00 97.19 125 ALA A N 1
ATOM 988 C CA . ALA A 1 125 ? 3.632 -2.974 -5.225 1.00 97.19 125 ALA A CA 1
ATOM 989 C C . ALA A 1 125 ? 2.871 -1.652 -5.001 1.00 97.19 125 ALA A C 1
ATOM 991 O O . ALA A 1 125 ? 1.733 -1.686 -4.543 1.00 97.19 125 ALA A O 1
ATOM 992 N N . VAL A 1 126 ? 3.440 -0.500 -5.381 1.00 97.44 126 VAL A N 1
ATOM 993 C CA . VAL A 1 126 ? 2.768 0.810 -5.270 1.00 97.44 126 VAL A CA 1
ATOM 994 C C . VAL A 1 126 ? 1.473 0.842 -6.084 1.00 97.44 126 VAL A C 1
ATOM 996 O O . VAL A 1 126 ? 0.432 1.243 -5.570 1.00 97.44 126 VAL A O 1
ATOM 999 N N . ALA A 1 127 ? 1.513 0.351 -7.325 1.00 97.81 127 ALA A N 1
ATOM 1000 C CA . ALA A 1 127 ? 0.334 0.302 -8.187 1.00 97.81 127 ALA A CA 1
ATOM 1001 C C . ALA A 1 127 ? -0.729 -0.674 -7.663 1.00 97.81 127 ALA A C 1
ATOM 1003 O O . ALA A 1 127 ? -1.923 -0.432 -7.819 1.00 97.81 127 ALA A O 1
ATOM 1004 N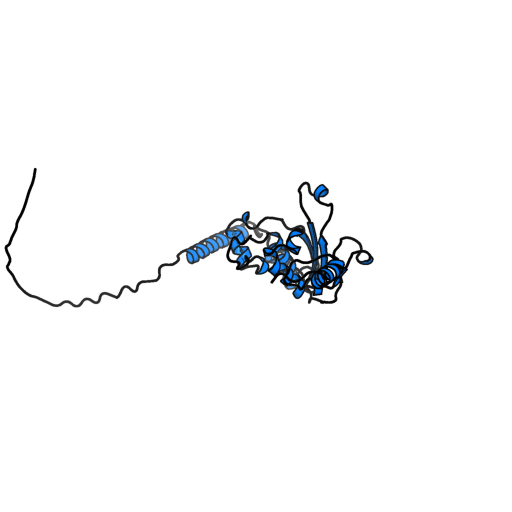 N . PHE A 1 128 ? -0.309 -1.764 -7.014 1.00 98.19 128 PHE A N 1
ATOM 1005 C CA . PHE A 1 128 ? -1.238 -2.701 -6.383 1.00 98.19 128 PHE A CA 1
ATOM 1006 C C . PHE A 1 128 ? -1.928 -2.102 -5.158 1.00 98.19 128 PHE A C 1
ATOM 1008 O O . PHE A 1 128 ? -3.114 -2.353 -4.973 1.00 98.19 128 PHE A O 1
ATOM 1015 N N . VAL A 1 129 ? -1.231 -1.292 -4.352 1.00 98.44 129 VAL A N 1
ATOM 1016 C CA . VAL A 1 129 ? -1.870 -0.563 -3.245 1.00 98.44 129 VAL A CA 1
ATOM 1017 C C . VAL A 1 129 ? -2.907 0.418 -3.791 1.00 98.44 129 VAL A C 1
ATOM 1019 O O . VAL A 1 129 ? -4.049 0.406 -3.337 1.00 98.44 129 VAL A O 1
ATOM 1022 N N . ASP A 1 130 ? -2.553 1.207 -4.812 1.00 97.81 130 ASP A N 1
ATOM 1023 C CA . ASP A 1 130 ?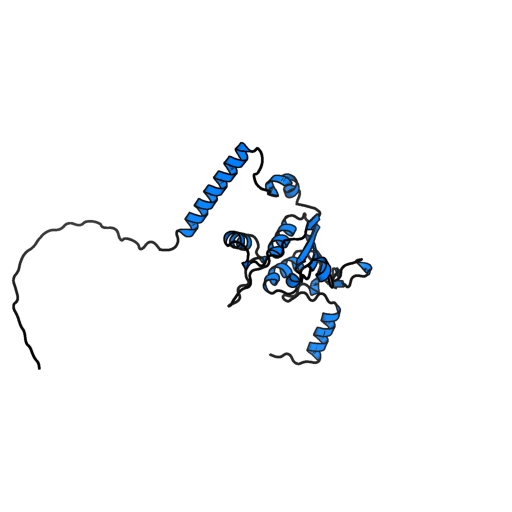 -3.502 2.125 -5.449 1.00 97.81 130 ASP A CA 1
ATOM 1024 C C . ASP A 1 130 ? -4.718 1.377 -6.022 1.00 97.81 130 ASP A C 1
ATOM 1026 O O . ASP A 1 130 ? -5.853 1.815 -5.829 1.00 97.81 130 ASP A O 1
ATOM 1030 N N . ARG A 1 131 ? -4.498 0.235 -6.689 1.00 97.50 131 ARG A N 1
ATOM 1031 C CA . ARG A 1 131 ? -5.583 -0.585 -7.240 1.00 97.50 131 ARG A CA 1
ATOM 1032 C C . ARG A 1 131 ? -6.456 -1.206 -6.155 1.00 97.50 131 ARG A C 1
ATOM 1034 O O . ARG A 1 131 ? -7.668 -1.233 -6.315 1.00 97.50 131 ARG A O 1
ATOM 1041 N N . ALA A 1 132 ? -5.876 -1.695 -5.065 1.00 98.19 132 ALA A N 1
ATOM 1042 C CA . ALA A 1 132 ? -6.646 -2.267 -3.966 1.00 98.19 132 ALA A CA 1
ATOM 1043 C C . ALA A 1 132 ? -7.572 -1.222 -3.326 1.00 98.19 132 ALA A C 1
ATOM 1045 O O . ALA A 1 132 ? -8.726 -1.526 -3.041 1.00 98.19 132 ALA A O 1
ATOM 1046 N N . LEU A 1 133 ? -7.105 0.024 -3.183 1.00 97.50 133 LEU A N 1
ATOM 1047 C CA . LEU A 1 133 ? -7.933 1.136 -2.707 1.00 97.50 133 LEU A CA 1
ATOM 1048 C C . LEU A 1 133 ? -9.058 1.508 -3.686 1.00 97.50 133 LEU A C 1
ATOM 1050 O O . LEU A 1 133 ? -10.124 1.910 -3.239 1.00 97.50 133 LEU A O 1
ATOM 1054 N N . GLU A 1 134 ? -8.846 1.388 -5.001 1.00 96.00 134 GLU A N 1
ATOM 1055 C CA . GLU A 1 134 ? -9.915 1.572 -6.001 1.00 96.00 134 GLU A CA 1
ATOM 1056 C C . GLU A 1 134 ? -10.975 0.467 -5.943 1.00 96.00 134 GLU A C 1
ATOM 1058 O O . GLU A 1 134 ? -12.137 0.723 -6.237 1.00 96.00 134 GLU A O 1
ATOM 1063 N N . LEU A 1 135 ? -10.562 -0.761 -5.619 1.00 97.12 135 LEU A N 1
ATOM 1064 C CA . LEU A 1 135 ? -11.450 -1.919 -5.543 1.00 97.12 135 LEU A CA 1
ATOM 1065 C C . LEU A 1 135 ? -12.246 -1.963 -4.233 1.00 97.12 135 LEU A C 1
ATOM 1067 O O . LEU A 1 135 ? -13.302 -2.584 -4.202 1.00 97.12 135 LEU A O 1
ATOM 1071 N N . ALA A 1 136 ? -11.757 -1.337 -3.162 1.00 97.88 136 ALA A N 1
ATOM 1072 C CA . ALA A 1 136 ? -12.434 -1.318 -1.873 1.00 97.88 136 ALA A CA 1
ATOM 1073 C C . ALA A 1 136 ? -13.692 -0.429 -1.878 1.00 97.88 136 ALA A C 1
ATOM 1075 O O . ALA A 1 136 ? -13.677 0.722 -2.333 1.00 97.88 136 ALA A O 1
ATOM 1076 N N . ALA A 1 137 ? -14.765 -0.943 -1.280 1.00 97.62 137 ALA A N 1
ATOM 1077 C CA . ALA A 1 137 ? -15.969 -0.178 -0.986 1.00 97.62 137 ALA A CA 1
ATOM 1078 C C . ALA A 1 137 ? -15.678 1.005 -0.047 1.00 97.62 137 ALA A C 1
ATOM 1080 O O . ALA A 1 137 ? -14.680 0.983 0.680 1.00 97.62 137 ALA A O 1
ATOM 1081 N N . PRO A 1 138 ? -16.511 2.064 -0.028 1.00 96.75 138 PRO A N 1
ATOM 1082 C CA . PRO A 1 138 ? -16.465 3.052 1.048 1.00 96.75 138 PRO A CA 1
ATOM 1083 C C . PRO A 1 138 ? -16.556 2.355 2.416 1.00 96.75 138 PRO A C 1
ATOM 1085 O O . PRO A 1 138 ? -17.465 1.574 2.663 1.00 96.75 138 PRO A O 1
ATOM 1088 N N . GLY A 1 139 ? -15.588 2.604 3.295 1.00 96.94 139 GLY A N 1
ATOM 1089 C CA . GLY A 1 139 ? -15.439 1.911 4.578 1.00 96.94 139 GLY A CA 1
ATOM 1090 C C . GLY A 1 139 ? -14.750 0.541 4.506 1.00 96.94 139 GLY A C 1
ATOM 1091 O O . GLY A 1 139 ? -14.300 0.057 5.545 1.00 96.94 139 GLY A O 1
ATOM 1092 N N . GLY A 1 140 ? -14.601 -0.039 3.313 1.00 97.88 140 GLY A N 1
ATOM 1093 C CA . GLY A 1 140 ? -13.927 -1.314 3.080 1.00 97.88 140 GLY A CA 1
ATOM 1094 C C . GLY A 1 140 ? -12.434 -1.271 3.409 1.00 97.88 140 GLY A C 1
ATOM 1095 O O . GLY A 1 140 ? -11.799 -0.212 3.393 1.00 97.88 140 GLY A O 1
ATOM 1096 N N . VAL A 1 141 ? -11.865 -2.431 3.729 1.00 98.44 141 VAL A N 1
ATOM 1097 C CA . VAL A 1 141 ? -10.506 -2.572 4.265 1.00 98.44 141 VAL A CA 1
ATOM 1098 C C . VAL A 1 141 ? -9.573 -3.214 3.248 1.00 98.44 141 VAL A C 1
ATOM 1100 O O . VAL A 1 141 ? -9.825 -4.295 2.727 1.00 98.44 141 VAL A O 1
ATOM 1103 N N . VAL A 1 142 ? -8.432 -2.575 3.025 1.00 98.69 142 VAL A N 1
ATOM 1104 C CA . VAL A 1 142 ? -7.308 -3.115 2.266 1.00 98.69 142 VAL A CA 1
ATOM 1105 C C . VAL A 1 142 ? -6.258 -3.622 3.248 1.00 98.69 142 VAL A C 1
ATOM 1107 O O . VAL A 1 142 ? -5.792 -2.854 4.087 1.00 98.69 142 VAL A O 1
ATOM 1110 N N . ALA A 1 143 ? -5.862 -4.890 3.133 1.00 98.31 143 ALA A N 1
ATOM 1111 C CA . ALA A 1 143 ? -4.809 -5.507 3.935 1.00 98.31 143 ALA A CA 1
ATOM 1112 C C . ALA A 1 143 ? -3.775 -6.192 3.029 1.00 98.31 143 ALA A C 1
ATOM 1114 O O . ALA A 1 143 ? -4.019 -7.256 2.461 1.00 98.31 143 ALA A O 1
ATOM 1115 N N . LEU A 1 144 ? -2.605 -5.573 2.882 1.00 98.38 144 LEU A N 1
ATOM 1116 C CA . LEU A 1 144 ? -1.569 -6.015 1.953 1.00 98.38 144 LEU A CA 1
ATOM 1117 C C . LEU A 1 144 ? -0.250 -6.304 2.665 1.00 98.38 144 LEU A C 1
ATOM 1119 O O . LEU A 1 144 ? 0.169 -5.557 3.552 1.00 98.38 144 LEU A O 1
ATOM 1123 N N . LEU A 1 145 ? 0.439 -7.352 2.217 1.00 96.31 145 LEU A N 1
ATOM 1124 C CA . LEU A 1 145 ? 1.836 -7.597 2.563 1.00 96.31 145 LEU A CA 1
ATOM 1125 C C . LEU A 1 145 ? 2.739 -6.909 1.531 1.00 96.31 145 LEU A C 1
ATOM 1127 O O . LEU A 1 145 ? 2.843 -7.340 0.386 1.00 96.31 145 LEU A O 1
ATOM 1131 N N . VAL A 1 146 ? 3.376 -5.807 1.914 1.00 96.44 146 VAL A N 1
ATOM 1132 C CA . VAL A 1 146 ? 4.136 -4.940 0.998 1.00 96.44 146 VAL A CA 1
ATOM 1133 C C . VAL A 1 146 ? 5.612 -4.849 1.397 1.00 96.44 146 VAL A C 1
ATOM 1135 O O . VAL A 1 146 ? 5.958 -5.195 2.525 1.00 96.44 146 VAL A O 1
ATOM 1138 N N . PRO A 1 147 ? 6.512 -4.351 0.529 1.00 94.25 147 PRO A N 1
ATOM 1139 C CA . PRO A 1 147 ? 7.896 -4.109 0.922 1.00 94.25 147 PRO A CA 1
ATOM 1140 C C . PRO A 1 147 ? 7.981 -3.032 2.013 1.00 94.25 147 PRO A C 1
ATOM 1142 O O . PRO A 1 147 ? 7.481 -1.921 1.825 1.00 94.25 147 PRO A O 1
ATOM 1145 N N . ALA A 1 148 ? 8.701 -3.288 3.107 1.00 93.19 148 ALA A N 1
ATOM 1146 C CA . ALA A 1 148 ? 8.902 -2.319 4.192 1.00 93.19 148 ALA A CA 1
ATOM 1147 C C . ALA A 1 148 ? 9.549 -1.012 3.714 1.00 93.19 148 ALA A C 1
ATOM 1149 O O . ALA A 1 148 ? 9.264 0.062 4.240 1.00 93.19 148 ALA A O 1
ATOM 1150 N N . LYS A 1 149 ? 10.342 -1.070 2.635 1.00 92.06 149 LYS A N 1
ATOM 1151 C CA . LYS A 1 149 ? 10.922 0.113 1.985 1.00 92.06 149 LYS A CA 1
ATOM 1152 C C . LYS A 1 149 ? 9.877 1.149 1.544 1.00 92.06 149 LYS A C 1
ATOM 1154 O O . LYS A 1 149 ? 10.259 2.297 1.343 1.00 92.06 149 LYS A O 1
ATOM 1159 N N . LEU A 1 150 ? 8.593 0.802 1.391 1.00 94.81 150 LEU A N 1
ATOM 1160 C CA . LEU A 1 150 ? 7.545 1.790 1.093 1.00 94.81 150 LEU A CA 1
ATOM 1161 C C . LEU A 1 150 ? 7.389 2.831 2.215 1.00 94.81 150 LEU A C 1
ATOM 1163 O O . LEU A 1 150 ? 7.052 3.983 1.934 1.00 94.81 150 LEU A O 1
ATOM 1167 N N . ALA A 1 151 ? 7.710 2.467 3.461 1.00 94.75 151 ALA A N 1
ATOM 1168 C CA . ALA A 1 151 ? 7.691 3.386 4.595 1.00 94.75 151 ALA A CA 1
ATOM 1169 C C . ALA A 1 151 ? 8.736 4.510 4.470 1.00 94.75 151 ALA A C 1
ATOM 1171 O O . ALA A 1 151 ? 8.503 5.603 4.972 1.00 94.75 151 ALA A O 1
ATOM 1172 N N . SER A 1 152 ? 9.861 4.288 3.779 1.00 92.50 152 SER A N 1
ATOM 1173 C CA . SER A 1 152 ? 10.997 5.225 3.784 1.00 92.50 152 SER A CA 1
ATOM 1174 C C . SER A 1 152 ? 11.498 5.673 2.412 1.00 92.50 152 SER A C 1
ATOM 1176 O O . SER A 1 152 ? 12.125 6.724 2.309 1.00 92.50 152 S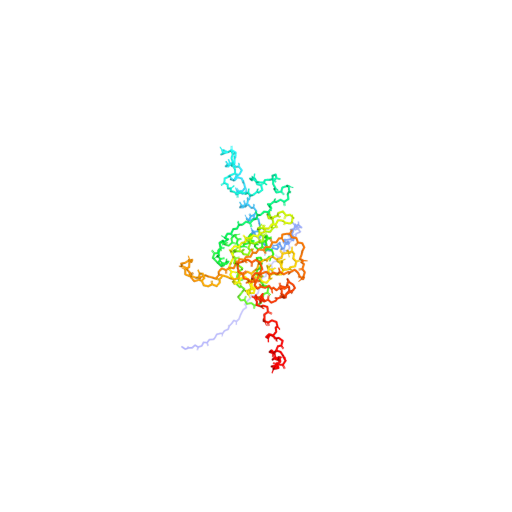ER A O 1
ATOM 1178 N N . SER A 1 153 ? 11.213 4.932 1.340 1.00 91.69 153 SER A N 1
ATOM 1179 C CA . SER A 1 153 ? 11.728 5.245 0.001 1.00 91.69 153 SER A CA 1
ATOM 1180 C C . SER A 1 153 ? 11.156 6.557 -0.534 1.00 91.69 153 SER A C 1
ATOM 1182 O O . SER A 1 153 ? 9.950 6.794 -0.431 1.00 91.69 153 SER A O 1
ATOM 1184 N N . GLY A 1 154 ? 11.993 7.365 -1.193 1.00 90.69 154 GLY A N 1
ATOM 1185 C CA . GLY A 1 154 ? 11.567 8.627 -1.812 1.00 90.69 154 GLY A CA 1
ATOM 1186 C C . GLY A 1 154 ? 10.475 8.441 -2.872 1.00 90.69 154 GLY A C 1
ATOM 1187 O O . GLY A 1 154 ? 9.471 9.141 -2.844 1.00 90.69 154 GLY A O 1
ATOM 1188 N N . TYR A 1 155 ? 10.587 7.418 -3.731 1.00 90.94 155 TYR A N 1
ATOM 1189 C CA . TYR A 1 155 ? 9.566 7.129 -4.754 1.00 90.94 155 TYR A CA 1
ATOM 1190 C C . TYR A 1 155 ? 8.182 6.796 -4.168 1.00 90.94 155 TYR A C 1
ATOM 1192 O O . TYR A 1 155 ? 7.188 6.851 -4.883 1.00 90.94 155 TYR A O 1
ATOM 1200 N N . ALA A 1 156 ? 8.113 6.402 -2.891 1.00 93.62 156 ALA A N 1
ATOM 1201 C CA . ALA A 1 156 ? 6.874 6.023 -2.218 1.00 93.62 156 ALA A CA 1
ATOM 1202 C C . ALA A 1 156 ? 6.233 7.192 -1.450 1.00 93.62 156 ALA A C 1
ATOM 1204 O O . ALA A 1 156 ? 5.168 7.011 -0.867 1.00 93.62 156 ALA A O 1
ATOM 1205 N N . GLU A 1 157 ? 6.840 8.384 -1.446 1.00 94.06 157 GLU A N 1
ATOM 1206 C CA . GLU A 1 157 ? 6.272 9.575 -0.801 1.00 94.06 157 GLU A CA 1
ATOM 1207 C C . GLU A 1 157 ? 4.845 9.895 -1.291 1.00 94.06 157 GLU A C 1
ATOM 1209 O O . GLU A 1 157 ? 3.968 10.054 -0.438 1.00 94.06 157 GLU A O 1
ATOM 1214 N N . PRO A 1 158 ? 4.537 9.901 -2.608 1.00 94.50 158 PRO A N 1
ATOM 1215 C CA . PRO A 1 158 ? 3.172 10.161 -3.064 1.00 94.50 158 PRO A CA 1
ATOM 1216 C C . PRO A 1 158 ? 2.162 9.137 -2.532 1.00 94.50 158 PRO A C 1
ATOM 1218 O O . PRO A 1 158 ? 1.061 9.513 -2.134 1.00 94.50 158 PRO A O 1
ATOM 1221 N N . LEU A 1 159 ? 2.559 7.858 -2.467 1.00 96.25 159 LEU A N 1
ATOM 1222 C CA . LEU A 1 159 ? 1.729 6.791 -1.910 1.00 96.25 159 LEU A CA 1
ATOM 1223 C C . LEU A 1 159 ? 1.496 6.995 -0.409 1.00 96.25 159 LEU A C 1
ATOM 1225 O O . LEU A 1 159 ? 0.364 6.891 0.054 1.00 96.25 159 LEU A O 1
ATOM 1229 N N . ARG A 1 160 ? 2.554 7.297 0.357 1.00 96.94 160 ARG A N 1
ATOM 1230 C CA . ARG A 1 160 ? 2.448 7.562 1.799 1.00 96.94 160 ARG A CA 1
ATOM 1231 C C . ARG A 1 160 ? 1.528 8.740 2.081 1.00 96.94 160 ARG A C 1
ATOM 1233 O O . ARG A 1 160 ? 0.679 8.637 2.960 1.00 96.94 160 ARG A O 1
ATOM 1240 N N . ARG A 1 161 ? 1.647 9.822 1.306 1.00 96.00 161 ARG A N 1
ATOM 1241 C CA . ARG A 1 161 ? 0.757 10.982 1.407 1.00 96.00 161 ARG A CA 1
ATOM 1242 C C . ARG A 1 161 ? -0.693 10.581 1.135 1.00 96.00 161 ARG A C 1
ATOM 1244 O O . ARG A 1 161 ? -1.555 10.857 1.960 1.00 96.00 161 ARG A O 1
ATOM 1251 N N . ARG A 1 162 ? -0.952 9.867 0.037 1.00 96.25 162 ARG A N 1
ATOM 1252 C CA . ARG A 1 162 ? -2.295 9.369 -0.291 1.00 96.25 162 ARG A CA 1
ATOM 1253 C C . ARG A 1 162 ? -2.883 8.552 0.864 1.00 96.25 162 ARG A C 1
ATOM 1255 O O . ARG A 1 162 ? -3.954 8.862 1.363 1.00 96.25 162 ARG A O 1
ATOM 1262 N N . LEU A 1 163 ? -2.144 7.559 1.354 1.00 97.50 163 LEU A N 1
ATOM 1263 C CA . LEU A 1 163 ? -2.573 6.708 2.466 1.00 97.50 163 LEU A CA 1
ATOM 1264 C C . LEU A 1 163 ? -2.832 7.511 3.751 1.00 97.50 163 LEU A C 1
ATOM 1266 O O . LEU A 1 163 ? -3.875 7.356 4.378 1.00 97.50 163 LEU A O 1
ATOM 1270 N N . ALA A 1 164 ? -1.913 8.388 4.150 1.00 96.94 164 ALA A N 1
ATOM 1271 C CA . ALA A 1 164 ? -2.018 9.109 5.416 1.00 96.94 164 ALA A CA 1
ATOM 1272 C C . ALA A 1 164 ? -3.120 10.184 5.430 1.00 96.94 164 ALA A C 1
ATOM 1274 O O . ALA A 1 164 ? -3.609 10.522 6.513 1.00 96.94 164 ALA A O 1
ATOM 1275 N N . HIS A 1 165 ? -3.500 10.719 4.266 1.00 96.69 165 HIS A N 1
ATOM 1276 C CA . HIS A 1 165 ? -4.474 11.809 4.147 1.00 96.69 165 HIS A CA 1
ATOM 1277 C C . HIS A 1 165 ? -5.843 11.378 3.605 1.00 96.69 165 HIS A C 1
ATOM 1279 O O . HIS A 1 165 ? -6.838 12.002 3.955 1.00 96.69 165 HIS A O 1
ATOM 1285 N N . GLU A 1 166 ? -5.917 10.321 2.795 1.00 96.50 166 GLU A N 1
ATOM 1286 C CA . GLU A 1 166 ? -7.148 9.903 2.099 1.00 96.50 166 GLU A CA 1
ATOM 1287 C C . GLU A 1 166 ? -7.691 8.553 2.595 1.00 96.50 166 GLU A C 1
ATOM 1289 O O . GLU A 1 166 ? -8.672 8.041 2.060 1.00 96.50 166 GLU A O 1
ATOM 1294 N N . THR A 1 167 ? -7.043 7.939 3.589 1.00 97.88 167 THR A N 1
ATOM 1295 C CA . THR A 1 167 ? -7.484 6.665 4.171 1.00 97.88 167 THR A CA 1
ATOM 1296 C C . THR A 1 167 ? -7.416 6.706 5.693 1.00 97.88 167 THR A C 1
ATOM 1298 O O . THR A 1 167 ? -6.660 7.492 6.273 1.00 97.88 167 THR A O 1
ATOM 1301 N N . ARG A 1 168 ? -8.155 5.822 6.365 1.00 97.88 168 ARG A N 1
ATOM 1302 C CA . ARG A 1 168 ? -7.984 5.572 7.798 1.00 97.88 168 ARG A CA 1
ATOM 1303 C C . ARG A 1 168 ? -6.996 4.427 7.977 1.00 97.88 168 ARG A C 1
ATOM 1305 O O . ARG A 1 168 ? -7.307 3.281 7.656 1.00 97.88 168 ARG A O 1
ATOM 1312 N N . LEU A 1 169 ? -5.804 4.736 8.480 1.00 97.50 169 LEU A N 1
ATOM 1313 C CA . LEU A 1 169 ? -4.758 3.740 8.691 1.00 97.50 169 LEU A CA 1
ATOM 1314 C C . LEU A 1 169 ? -5.035 2.960 9.975 1.00 97.50 169 LEU A C 1
ATOM 1316 O O . LEU A 1 169 ? -5.155 3.531 11.053 1.00 97.50 169 LEU A O 1
ATOM 1320 N N . GLU A 1 170 ? -5.100 1.639 9.863 1.00 95.81 170 GLU A N 1
ATOM 1321 C CA . GLU A 1 170 ? -5.297 0.755 11.013 1.00 95.81 170 GLU A CA 1
ATOM 1322 C C . GLU A 1 170 ? -3.958 0.137 11.446 1.00 95.81 170 GLU A C 1
ATOM 1324 O O . GLU A 1 170 ? -3.677 0.011 12.644 1.00 95.81 170 GLU A O 1
ATOM 1329 N N . ARG A 1 171 ? -3.098 -0.224 10.481 1.00 95.69 171 ARG A N 1
ATOM 1330 C CA . ARG A 1 171 ? -1.793 -0.841 10.751 1.00 95.69 171 ARG A CA 1
ATOM 1331 C C . ARG A 1 171 ? -0.764 -0.530 9.672 1.00 95.69 171 ARG A C 1
ATOM 1333 O O . ARG A 1 171 ? -1.043 -0.649 8.483 1.00 95.69 171 ARG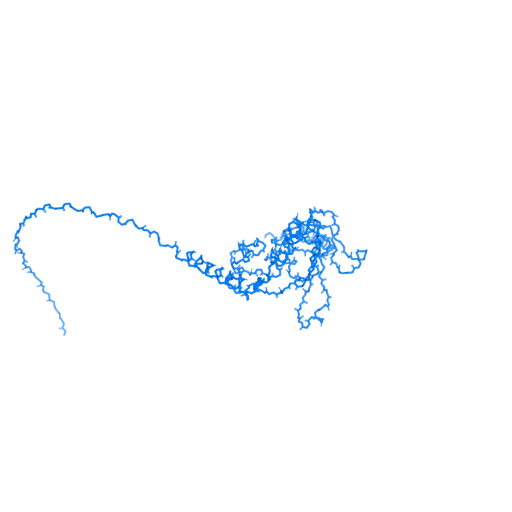 A O 1
ATOM 1340 N N . VAL A 1 172 ? 0.446 -0.209 10.111 1.00 95.94 172 VAL A N 1
ATOM 1341 C CA . VAL A 1 172 ? 1.644 -0.097 9.276 1.00 95.94 172 VAL A CA 1
ATOM 1342 C C . VAL A 1 172 ? 2.785 -0.731 10.064 1.00 95.94 172 VAL A C 1
ATOM 1344 O O . VAL A 1 172 ? 3.444 -0.064 10.853 1.00 95.94 172 VAL A O 1
ATOM 1347 N N . ALA A 1 173 ? 2.964 -2.040 9.912 1.00 93.56 173 ALA A N 1
ATOM 1348 C CA . ALA A 1 173 ? 3.828 -2.829 10.785 1.00 93.56 173 ALA A CA 1
ATOM 1349 C C . ALA A 1 173 ? 4.899 -3.571 9.980 1.00 93.56 173 ALA A C 1
ATOM 1351 O O . ALA A 1 173 ? 4.545 -4.513 9.269 1.00 93.56 173 ALA A O 1
ATOM 1352 N N . PRO A 1 174 ? 6.180 -3.173 10.050 1.00 91.50 174 PRO A N 1
ATOM 1353 C CA . PRO A 1 174 ? 7.286 -3.956 9.514 1.00 91.50 174 PRO A CA 1
ATOM 1354 C C . PRO A 1 174 ? 7.368 -5.315 10.219 1.00 91.50 174 PRO A C 1
ATOM 1356 O O . PRO A 1 174 ? 7.059 -5.429 11.405 1.00 91.50 174 PRO A O 1
ATOM 1359 N N . LEU A 1 175 ? 7.743 -6.352 9.475 1.00 87.12 175 LEU A N 1
ATOM 1360 C CA . LEU A 1 175 ? 7.876 -7.714 9.982 1.00 87.12 175 LEU A CA 1
ATOM 1361 C C . LEU A 1 175 ? 9.350 -8.012 10.263 1.00 87.12 175 LEU A C 1
ATOM 1363 O O . LEU A 1 175 ? 10.076 -8.480 9.381 1.00 87.12 175 LEU A O 1
ATOM 1367 N N . ASP A 1 176 ? 9.779 -7.766 11.496 1.00 73.50 176 ASP A N 1
ATOM 1368 C CA . ASP A 1 176 ? 11.127 -8.108 11.950 1.00 73.50 176 ASP A CA 1
ATOM 1369 C C . ASP A 1 176 ? 11.333 -9.634 11.978 1.00 73.50 176 ASP A C 1
ATOM 1371 O O . ASP A 1 176 ? 10.402 -10.403 12.213 1.00 73.50 176 ASP A O 1
ATOM 1375 N N . GLY A 1 177 ? 12.558 -10.096 11.704 1.00 65.00 177 GLY A N 1
ATOM 1376 C CA . GLY A 1 177 ? 12.939 -11.512 11.841 1.00 65.00 177 GLY A CA 1
ATOM 1377 C C . GLY A 1 177 ? 12.362 -12.481 10.797 1.00 65.00 177 GLY A C 1
ATOM 1378 O O . GLY A 1 177 ? 12.675 -13.666 10.828 1.00 65.00 177 GLY A O 1
ATOM 1379 N N . THR A 1 178 ? 11.571 -12.004 9.834 1.00 63.41 178 THR A N 1
ATOM 1380 C CA . THR A 1 178 ? 10.919 -12.866 8.825 1.00 63.41 178 THR A CA 1
ATOM 1381 C C . THR A 1 178 ? 11.784 -13.205 7.611 1.00 63.41 178 THR A C 1
ATOM 1383 O O . THR A 1 178 ? 11.374 -14.010 6.774 1.00 63.41 178 THR A O 1
ATOM 1386 N N . ALA A 1 179 ? 13.002 -12.659 7.521 1.00 56.78 179 ALA A N 1
ATOM 1387 C CA . ALA A 1 179 ? 13.932 -12.939 6.424 1.00 56.78 179 ALA A CA 1
ATOM 1388 C C . ALA A 1 179 ? 14.218 -14.447 6.258 1.00 56.78 179 ALA A C 1
ATOM 1390 O O . ALA A 1 179 ? 14.395 -14.920 5.138 1.00 56.78 179 ALA A O 1
ATOM 1391 N N . ALA A 1 180 ? 14.195 -15.214 7.356 1.00 54.88 180 ALA A N 1
ATOM 1392 C CA . ALA A 1 180 ? 14.365 -16.666 7.330 1.00 54.88 180 ALA A CA 1
ATOM 1393 C C . ALA A 1 180 ? 13.167 -17.411 6.706 1.00 54.88 180 ALA A C 1
ATOM 1395 O O . ALA A 1 180 ? 13.348 -18.449 6.078 1.00 54.88 180 ALA A O 1
ATOM 1396 N N . THR A 1 181 ? 11.947 -16.883 6.837 1.00 59.97 181 THR A N 1
ATOM 1397 C CA . THR A 1 181 ? 10.712 -17.538 6.372 1.00 59.97 181 THR A CA 1
ATOM 1398 C C . THR A 1 181 ? 10.496 -17.393 4.864 1.00 59.97 181 THR A C 1
ATOM 1400 O O . THR A 1 181 ? 9.871 -18.250 4.249 1.00 59.97 181 THR A O 1
ATOM 1403 N N . PHE A 1 182 ? 11.018 -16.328 4.247 1.00 58.72 182 PHE A N 1
ATOM 1404 C CA . PHE A 1 182 ? 10.768 -16.020 2.833 1.00 58.72 182 PHE A CA 1
ATOM 1405 C C . PHE A 1 182 ? 11.879 -16.476 1.872 1.00 58.72 182 PHE A C 1
ATOM 1407 O O . PHE A 1 182 ? 11.789 -16.194 0.678 1.00 58.72 182 PHE A O 1
ATOM 1414 N N . GLY A 1 183 ? 12.922 -17.166 2.357 1.00 51.03 183 GLY A N 1
ATOM 1415 C CA . GLY A 1 183 ? 14.002 -17.722 1.518 1.00 51.03 183 GLY A CA 1
ATOM 1416 C C . GLY A 1 183 ? 14.805 -16.680 0.720 1.00 51.03 183 GLY A C 1
ATOM 1417 O O . GLY A 1 183 ? 15.611 -17.026 -0.139 1.00 51.03 183 GLY A O 1
ATOM 1418 N N . ALA A 1 184 ? 14.581 -15.397 0.996 1.00 54.75 184 ALA A N 1
ATOM 1419 C CA . ALA A 1 184 ? 15.219 -14.247 0.385 1.00 54.75 184 ALA A CA 1
ATOM 1420 C C . ALA A 1 184 ? 15.332 -13.155 1.454 1.00 54.75 184 ALA A C 1
ATOM 1422 O O . ALA A 1 184 ? 14.482 -13.059 2.340 1.00 54.75 184 ALA A O 1
ATOM 1423 N N . ALA A 1 185 ? 16.369 -12.318 1.374 1.00 60.12 185 ALA A N 1
ATOM 1424 C CA . ALA A 1 185 ? 16.547 -11.175 2.267 1.00 60.12 185 ALA A CA 1
ATOM 1425 C C . ALA A 1 185 ? 15.477 -10.114 1.974 1.00 60.12 185 ALA A C 1
ATOM 1427 O O . ALA A 1 185 ? 15.716 -9.141 1.255 1.00 60.12 185 ALA A O 1
ATOM 1428 N N . VAL A 1 186 ? 14.265 -10.342 2.477 1.00 70.75 186 VAL A N 1
ATOM 1429 C CA . VAL A 1 186 ? 13.143 -9.441 2.285 1.00 70.75 186 VAL A CA 1
ATOM 1430 C C . VAL A 1 186 ? 12.571 -8.993 3.608 1.00 70.75 186 VAL A C 1
ATOM 1432 O O . VAL A 1 186 ? 12.504 -9.750 4.570 1.00 70.75 186 VAL A O 1
ATOM 1435 N N . TYR A 1 187 ? 12.174 -7.726 3.619 1.00 86.00 187 TYR A N 1
ATOM 1436 C CA . TYR A 1 187 ? 11.618 -7.031 4.765 1.00 86.00 187 TYR A CA 1
ATOM 1437 C C . TYR A 1 187 ? 10.154 -6.725 4.439 1.00 86.00 187 TYR A C 1
ATOM 1439 O O . TYR A 1 187 ? 9.891 -5.741 3.737 1.00 86.00 187 TYR A O 1
ATOM 1447 N N . PRO A 1 188 ? 9.202 -7.580 4.850 1.00 91.94 188 PRO A N 1
ATOM 1448 C CA . PRO A 1 188 ? 7.785 -7.334 4.648 1.00 91.94 188 PRO A CA 1
ATOM 1449 C C . PRO A 1 188 ? 7.284 -6.243 5.591 1.00 91.94 188 PRO A C 1
ATOM 1451 O O . PRO A 1 188 ? 7.845 -5.994 6.656 1.00 91.94 188 PRO A O 1
ATOM 1454 N N . MET A 1 189 ? 6.162 -5.643 5.230 1.00 94.31 189 MET A N 1
ATOM 1455 C CA . MET A 1 189 ? 5.376 -4.769 6.083 1.00 94.31 189 MET A CA 1
ATOM 1456 C C . MET A 1 189 ? 3.897 -5.059 5.853 1.00 94.31 189 MET A C 1
ATOM 1458 O O . MET A 1 189 ? 3.433 -5.075 4.714 1.00 94.31 189 MET A O 1
ATOM 1462 N N . ALA A 1 190 ? 3.155 -5.279 6.934 1.00 95.56 190 ALA A N 1
ATOM 1463 C CA . ALA A 1 190 ? 1.704 -5.343 6.895 1.00 95.56 190 ALA A CA 1
ATOM 1464 C C . ALA A 1 190 ? 1.146 -3.918 6.795 1.00 95.56 190 ALA A C 1
ATOM 1466 O O . ALA A 1 190 ? 1.358 -3.098 7.693 1.00 95.56 190 ALA A O 1
ATOM 1467 N N . LEU A 1 191 ? 0.429 -3.640 5.709 1.00 97.81 191 LEU A N 1
ATOM 1468 C CA . LEU A 1 191 ? -0.289 -2.393 5.476 1.00 97.81 191 LEU A CA 1
ATOM 1469 C C . LEU A 1 191 ? -1.790 -2.671 5.547 1.00 97.81 191 LEU A C 1
ATOM 1471 O O . LEU A 1 191 ? -2.311 -3.404 4.710 1.00 97.81 191 LEU A O 1
ATOM 1475 N N . VAL A 1 192 ? -2.475 -2.078 6.524 1.00 98.00 192 VAL A N 1
ATOM 1476 C CA . VAL A 1 192 ? -3.930 -2.172 6.684 1.00 98.00 192 VAL A CA 1
ATOM 1477 C C . VAL A 1 192 ? -4.531 -0.773 6.728 1.00 98.00 192 VAL A C 1
ATOM 1479 O O . VAL A 1 192 ? -4.206 0.019 7.618 1.00 98.00 192 VAL A O 1
ATOM 1482 N N . ALA A 1 193 ? -5.420 -0.485 5.781 1.00 98.19 193 ALA A N 1
ATOM 1483 C CA . ALA A 1 193 ? -6.089 0.802 5.642 1.00 98.19 193 ALA A CA 1
ATOM 1484 C C . ALA A 1 193 ? -7.563 0.604 5.281 1.00 98.19 193 ALA A C 1
ATOM 1486 O O . ALA A 1 193 ? -7.884 -0.218 4.427 1.00 98.19 193 ALA A O 1
ATOM 1487 N N . ALA A 1 194 ? -8.453 1.375 5.897 1.00 98.12 194 ALA A N 1
ATOM 1488 C CA . ALA A 1 194 ? -9.841 1.471 5.470 1.00 98.12 194 ALA A CA 1
ATOM 1489 C C . ALA A 1 194 ? -10.004 2.632 4.484 1.00 98.12 194 ALA A C 1
ATOM 1491 O O . ALA A 1 194 ? -9.460 3.721 4.701 1.00 98.12 194 ALA A O 1
ATOM 1492 N N . ARG A 1 195 ? -10.793 2.428 3.427 1.00 97.50 195 ARG A N 1
ATOM 1493 C CA . ARG A 1 195 ? -11.186 3.476 2.481 1.00 97.50 195 ARG A CA 1
ATOM 1494 C C . ARG A 1 195 ? -12.226 4.393 3.129 1.00 97.50 195 ARG A C 1
ATOM 1496 O O . ARG A 1 195 ? -13.422 4.292 2.883 1.00 97.50 195 ARG A O 1
ATOM 1503 N N . ALA A 1 196 ? -11.758 5.254 4.014 1.00 96.75 196 ALA A N 1
ATOM 1504 C CA . ALA A 1 196 ? -12.543 6.217 4.768 1.00 96.75 196 ALA A CA 1
ATOM 1505 C C . ALA A 1 196 ? -11.663 7.424 5.097 1.00 96.75 196 ALA A C 1
ATOM 1507 O O . ALA A 1 196 ? -10.439 7.300 5.093 1.00 96.75 196 ALA A O 1
ATOM 1508 N N . ASP A 1 197 ? -12.278 8.554 5.435 1.00 95.56 197 ASP A N 1
ATOM 1509 C CA . ASP A 1 197 ? -11.535 9.775 5.742 1.00 95.56 197 ASP A CA 1
ATOM 1510 C C . ASP A 1 197 ? -10.497 9.559 6.848 1.00 95.56 197 ASP A C 1
ATOM 1512 O O . ASP A 1 197 ? -10.743 8.888 7.864 1.00 95.56 197 ASP A O 1
ATOM 1516 N N . ALA A 1 198 ? -9.323 10.154 6.636 1.00 93.50 198 ALA A N 1
ATOM 1517 C CA . ALA A 1 198 ? -8.239 10.127 7.597 1.00 93.50 198 ALA A CA 1
ATOM 1518 C C . ALA A 1 198 ? -8.681 10.749 8.925 1.00 93.50 198 ALA A C 1
ATOM 1520 O O . ALA A 1 198 ? -9.303 11.809 8.975 1.00 93.50 198 ALA A O 1
ATOM 1521 N N . ARG A 1 199 ? -8.301 10.100 10.026 1.00 93.19 199 ARG A N 1
ATOM 1522 C CA . ARG A 1 199 ? -8.545 10.595 11.383 1.00 93.19 199 ARG A CA 1
ATOM 1523 C C . ARG A 1 199 ? -7.196 10.835 12.059 1.00 93.19 199 ARG A C 1
ATOM 1525 O O . ARG A 1 199 ? -6.595 9.860 12.506 1.00 93.19 199 ARG A O 1
ATOM 1532 N N . PRO A 1 200 ? -6.711 12.090 12.146 1.00 91.81 200 PRO A N 1
ATOM 1533 C CA . PRO A 1 200 ? -5.360 12.412 12.626 1.00 91.81 200 PRO A CA 1
ATOM 1534 C C . PRO A 1 200 ? -5.005 11.803 13.991 1.00 91.81 200 PRO A C 1
ATOM 1536 O O . PRO A 1 200 ? -3.862 11.405 14.221 1.00 91.81 200 PRO A O 1
ATOM 1539 N N . ASP A 1 201 ? -5.991 11.675 14.877 1.00 93.12 201 ASP A N 1
ATOM 1540 C CA . ASP A 1 201 ? -5.795 11.194 16.249 1.00 93.12 201 ASP A CA 1
ATOM 1541 C C . ASP A 1 201 ? -6.045 9.688 16.402 1.00 93.12 201 ASP A C 1
ATOM 1543 O O . ASP A 1 201 ? -5.859 9.127 17.482 1.00 93.12 201 ASP A O 1
ATOM 1547 N N . CYS A 1 202 ? -6.450 9.007 15.325 1.00 92.44 202 CYS A N 1
ATOM 1548 C CA . CYS A 1 202 ? -6.705 7.576 15.356 1.00 92.44 202 CYS A CA 1
ATOM 1549 C C . CYS A 1 202 ? -5.386 6.805 15.538 1.00 92.44 202 CYS A C 1
ATOM 1551 O O . CYS A 1 202 ? -4.394 7.115 14.867 1.00 92.44 202 CYS A O 1
ATOM 1553 N N . PRO A 1 203 ? -5.343 5.812 16.446 1.00 92.50 203 PRO A N 1
ATOM 1554 C CA . PRO A 1 203 ? -4.133 5.049 16.689 1.00 92.50 203 PRO A CA 1
ATOM 1555 C C . PRO A 1 203 ? -3.878 4.032 15.570 1.00 92.50 203 PRO A C 1
ATOM 1557 O O . PRO A 1 203 ? -4.660 3.098 15.368 1.00 92.50 203 PRO A O 1
ATOM 1560 N N . VAL A 1 204 ? -2.719 4.168 14.931 1.00 94.62 204 VAL A N 1
ATOM 1561 C CA . VAL A 1 204 ? -2.161 3.237 13.948 1.00 94.62 204 VAL A CA 1
ATOM 1562 C C . VAL A 1 204 ? -1.213 2.278 14.663 1.00 94.62 204 VAL A C 1
ATOM 1564 O O . VAL A 1 204 ? -0.306 2.716 15.374 1.00 94.62 204 VAL A O 1
ATOM 1567 N N . ALA A 1 205 ? -1.405 0.971 14.492 1.00 93.88 205 ALA A N 1
ATOM 1568 C CA . ALA A 1 205 ? -0.489 -0.027 15.043 1.00 93.88 205 ALA A CA 1
ATOM 1569 C C . ALA A 1 205 ? 0.800 -0.122 14.200 1.00 93.88 205 ALA A C 1
ATOM 1571 O O . ALA A 1 205 ? 0.727 -0.327 12.988 1.00 93.88 205 ALA A O 1
ATOM 1572 N N . ALA A 1 206 ? 1.964 -0.017 14.848 1.00 91.38 206 ALA A N 1
ATOM 1573 C CA . ALA A 1 206 ? 3.296 -0.115 14.230 1.00 91.38 206 ALA A CA 1
ATOM 1574 C C . ALA A 1 206 ? 3.943 -1.507 14.327 1.00 91.38 206 ALA A C 1
ATOM 1576 O O . ALA A 1 206 ? 5.028 -1.727 13.801 1.00 91.38 206 ALA A O 1
ATOM 1577 N N . GLN A 1 207 ? 3.294 -2.450 15.003 1.00 88.31 207 GLN A N 1
ATOM 1578 C CA . GLN A 1 207 ? 3.767 -3.825 15.170 1.00 88.31 207 GLN A CA 1
ATOM 1579 C C . GLN A 1 207 ? 2.649 -4.800 14.833 1.00 88.31 207 GLN A C 1
ATOM 1581 O O . GLN A 1 207 ? 1.478 -4.421 14.846 1.00 88.31 207 GLN A O 1
ATOM 1586 N N . LEU A 1 208 ? 2.992 -6.046 14.516 1.00 84.50 208 LEU A N 1
ATOM 1587 C CA . LEU A 1 208 ? 2.026 -7.138 14.398 1.00 84.50 208 LEU A CA 1
ATOM 1588 C C . LEU A 1 208 ? 1.581 -7.640 15.773 1.00 84.50 208 LEU A C 1
ATOM 1590 O O . LEU A 1 208 ? 2.228 -7.387 16.783 1.00 84.50 208 LEU A O 1
ATOM 1594 N N . GLY A 1 209 ? 0.446 -8.337 15.797 1.00 82.19 209 GLY A N 1
ATOM 1595 C CA . GLY A 1 209 ? -0.146 -8.879 17.018 1.00 82.19 209 GLY A CA 1
ATOM 1596 C C . GLY A 1 209 ? -1.400 -8.133 17.493 1.00 82.19 209 GLY A C 1
ATOM 1597 O O . GLY A 1 209 ? -1.911 -7.239 16.789 1.00 82.19 209 GLY A O 1
ATOM 1598 N N . PRO A 1 210 ? -1.926 -8.525 18.671 1.00 79.50 210 PRO A N 1
ATOM 1599 C CA . PRO A 1 210 ? -3.156 -7.984 19.234 1.00 79.50 210 PRO A CA 1
ATOM 1600 C C . PRO A 1 210 ? -3.110 -6.464 19.313 1.00 79.50 210 PRO A C 1
ATOM 1602 O O . PRO A 1 210 ? -2.108 -5.883 19.731 1.00 79.50 210 PRO A O 1
ATOM 1605 N N . ARG A 1 211 ? -4.210 -5.798 18.938 1.00 69.62 211 ARG A N 1
ATOM 1606 C CA . ARG A 1 211 ? -4.265 -4.329 18.938 1.00 69.62 211 ARG A CA 1
ATOM 1607 C C . ARG A 1 211 ? -3.931 -3.769 20.322 1.00 69.62 211 ARG A C 1
ATOM 1609 O O . ARG A 1 211 ? -3.246 -2.757 20.400 1.00 69.62 211 ARG A O 1
ATOM 1616 N N . SER A 1 212 ? -4.369 -4.432 21.397 1.00 73.31 212 SER A N 1
ATOM 1617 C CA . SER A 1 212 ? -4.102 -4.080 22.802 1.00 73.31 212 SER A CA 1
ATOM 1618 C C . SER A 1 212 ? -2.615 -3.990 23.152 1.00 73.31 212 SER A C 1
ATOM 1620 O O . SER A 1 212 ? -2.247 -3.086 23.890 1.00 73.31 212 SER A O 1
ATOM 1622 N N . ALA A 1 213 ? -1.782 -4.869 22.593 1.00 74.88 213 ALA A N 1
ATOM 1623 C CA . ALA A 1 213 ? -0.355 -4.965 22.905 1.00 74.88 213 ALA A CA 1
ATOM 1624 C C . ALA A 1 213 ? 0.549 -4.289 21.861 1.00 74.88 213 ALA A C 1
ATOM 1626 O O . ALA A 1 213 ? 1.700 -3.977 22.152 1.00 74.88 213 ALA A O 1
ATOM 1627 N N . ALA A 1 214 ? 0.045 -4.065 20.643 1.00 77.00 214 ALA A N 1
ATOM 1628 C CA . ALA A 1 214 ? 0.822 -3.443 19.584 1.00 77.00 214 ALA A CA 1
ATOM 1629 C C . ALA A 1 214 ? 1.127 -1.981 19.914 1.00 77.00 214 ALA A C 1
ATOM 1631 O O . ALA A 1 214 ? 0.230 -1.196 20.230 1.00 77.00 214 ALA A O 1
ATOM 1632 N N . LEU A 1 215 ? 2.392 -1.613 19.749 1.00 82.94 215 LEU A N 1
ATOM 1633 C CA . LEU A 1 215 ? 2.864 -0.242 19.817 1.00 82.94 215 LEU A CA 1
ATOM 1634 C C . LEU A 1 215 ? 2.078 0.656 18.845 1.00 82.94 215 LEU A C 1
ATOM 1636 O O . LEU A 1 215 ? 1.910 0.298 17.675 1.00 82.94 215 LEU A O 1
ATOM 1640 N N . ARG A 1 216 ? 1.572 1.806 19.317 1.00 88.62 216 ARG A N 1
ATOM 1641 C CA . ARG A 1 216 ? 0.686 2.682 18.528 1.00 88.62 216 ARG A CA 1
ATOM 1642 C C . ARG A 1 216 ? 1.217 4.100 18.414 1.00 88.62 216 ARG A C 1
ATOM 1644 O O . ARG A 1 216 ? 1.850 4.618 19.329 1.00 88.62 216 ARG A O 1
ATOM 1651 N N . LEU A 1 217 ? 0.882 4.736 17.301 1.00 91.31 217 LEU A N 1
ATOM 1652 C CA . LEU A 1 217 ? 1.150 6.140 17.026 1.00 91.31 217 LEU A CA 1
ATOM 1653 C C . LEU A 1 217 ? -0.106 6.791 16.437 1.00 91.31 217 LEU A C 1
ATOM 1655 O O . LEU A 1 217 ? -0.874 6.112 15.754 1.00 91.31 217 LEU A O 1
ATOM 1659 N N . PRO A 1 218 ? -0.349 8.086 16.689 1.00 93.00 218 PRO A N 1
ATOM 1660 C CA . PRO A 1 218 ? -1.461 8.777 16.054 1.00 93.00 218 PRO A CA 1
ATOM 1661 C C . PRO A 1 218 ? -1.189 8.919 14.551 1.00 93.00 218 PRO A C 1
ATOM 1663 O O . PRO A 1 218 ? -0.053 9.186 14.148 1.00 93.00 218 PRO A O 1
ATOM 1666 N N . GLN A 1 219 ? -2.222 8.785 13.717 1.00 95.19 219 GLN A N 1
ATOM 1667 C CA . GLN A 1 219 ? -2.094 8.879 12.258 1.00 95.19 219 GLN A CA 1
ATOM 1668 C C . GLN A 1 219 ? -1.430 10.188 11.793 1.00 95.19 219 GLN A C 1
ATOM 1670 O O . GLN A 1 219 ? -0.689 10.177 10.813 1.00 95.19 219 GLN A O 1
ATOM 1675 N N . ARG A 1 220 ? -1.592 11.296 12.528 1.00 94.38 220 ARG A N 1
ATOM 1676 C CA . ARG A 1 220 ? -0.911 12.577 12.259 1.00 94.38 220 ARG A CA 1
ATOM 1677 C C . ARG A 1 220 ? 0.615 12.477 12.207 1.00 94.38 220 ARG A C 1
ATOM 1679 O O . ARG A 1 220 ? 1.250 13.236 11.485 1.00 94.38 220 ARG A O 1
ATOM 1686 N N . ALA A 1 221 ? 1.224 11.520 12.912 1.00 91.75 221 ALA A N 1
ATOM 1687 C CA . ALA A 1 221 ? 2.667 11.282 12.828 1.00 91.75 221 ALA A CA 1
ATOM 1688 C C . ALA A 1 221 ? 3.097 10.730 11.451 1.00 91.75 221 ALA A C 1
ATOM 1690 O O . ALA A 1 221 ? 4.241 10.911 11.036 1.00 91.75 221 ALA A O 1
ATOM 1691 N N . LEU A 1 222 ? 2.171 10.099 10.720 1.00 93.94 222 LEU A N 1
ATOM 1692 C CA . LEU A 1 222 ? 2.371 9.556 9.373 1.00 93.94 222 LEU A CA 1
ATOM 1693 C C . LEU A 1 222 ? 2.007 10.550 8.259 1.00 93.94 222 LEU A C 1
ATOM 1695 O O . LEU A 1 222 ? 2.252 10.275 7.089 1.00 93.94 222 LEU A O 1
ATOM 1699 N N . GLN A 1 223 ? 1.460 11.714 8.606 1.00 93.56 223 GLN A N 1
ATOM 1700 C CA . GLN A 1 223 ? 1.099 12.784 7.665 1.00 93.56 223 GLN A CA 1
ATOM 1701 C C . GLN A 1 223 ? 2.267 13.743 7.374 1.00 93.56 223 GLN A C 1
ATOM 1703 O O . GLN A 1 223 ? 2.093 14.788 6.754 1.00 93.56 223 GLN A O 1
ATOM 1708 N N . SER A 1 224 ? 3.479 13.405 7.823 1.00 84.88 224 SER A N 1
ATOM 1709 C CA . SER A 1 224 ? 4.680 14.154 7.454 1.00 84.88 224 SER A CA 1
ATOM 1710 C C . SER A 1 224 ? 5.106 13.827 6.017 1.00 84.88 224 SER A C 1
ATOM 1712 O O . SER A 1 224 ? 4.945 12.700 5.553 1.00 84.88 224 SER A O 1
ATOM 1714 N N . GLY A 1 225 ? 5.700 14.794 5.310 1.00 79.38 225 GLY A N 1
ATOM 1715 C CA . GLY A 1 225 ? 6.223 14.577 3.950 1.00 79.38 225 GLY A CA 1
ATOM 1716 C C . GLY A 1 225 ? 7.447 13.649 3.878 1.00 79.38 225 GLY A C 1
ATOM 1717 O O . GLY A 1 225 ? 7.935 13.351 2.795 1.00 79.38 225 GLY A O 1
ATOM 1718 N N . GLY A 1 226 ? 7.972 13.199 5.020 1.00 86.69 226 GLY A N 1
ATOM 1719 C CA . GLY A 1 226 ? 9.174 12.375 5.100 1.00 86.69 226 GLY A CA 1
ATOM 1720 C C . GLY A 1 226 ? 8.909 10.863 5.096 1.00 86.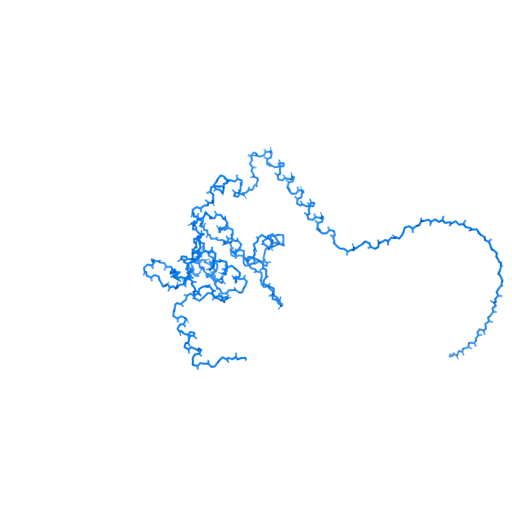69 226 GLY A C 1
ATOM 1721 O O . GLY A 1 226 ? 7.818 10.384 4.763 1.00 86.69 226 GLY A O 1
ATOM 1722 N N . PRO A 1 227 ? 9.932 10.072 5.451 1.00 92.12 227 PRO A N 1
ATOM 1723 C CA . PRO A 1 227 ? 9.768 8.679 5.843 1.00 92.12 227 PRO A CA 1
ATOM 1724 C C . PRO A 1 227 ? 8.782 8.529 7.006 1.00 92.12 227 PRO A C 1
ATOM 1726 O O . PRO A 1 227 ? 8.792 9.316 7.952 1.00 92.12 227 PRO A O 1
ATOM 1729 N N . TRP A 1 228 ? 7.971 7.476 6.975 1.00 93.88 228 TRP A N 1
ATOM 1730 C CA . TRP A 1 228 ? 7.193 7.054 8.130 1.00 93.88 228 TRP A CA 1
ATOM 1731 C C . TRP A 1 228 ? 8.113 6.487 9.203 1.00 93.88 228 TRP A C 1
ATOM 1733 O O . TRP A 1 228 ? 8.793 5.481 9.001 1.00 93.88 228 TRP A O 1
ATOM 1743 N N . VAL A 1 229 ? 8.101 7.130 10.366 1.00 90.44 229 VAL A N 1
ATOM 1744 C CA . VAL A 1 229 ? 8.850 6.682 11.535 1.00 90.44 229 VAL A CA 1
ATOM 1745 C C . VAL A 1 229 ? 7.925 5.839 12.406 1.00 90.44 229 VAL A C 1
ATOM 1747 O O . VAL A 1 229 ? 7.126 6.353 13.183 1.00 90.44 229 VAL A O 1
ATOM 1750 N N . LEU A 1 230 ? 8.019 4.518 12.254 1.00 88.94 230 LEU A N 1
ATOM 1751 C CA . LEU A 1 230 ? 7.119 3.531 12.871 1.00 88.94 230 LEU A CA 1
ATOM 1752 C C . LEU A 1 230 ? 7.541 3.172 14.306 1.00 88.94 230 LEU A C 1
ATOM 1754 O O . LEU A 1 230 ? 7.471 2.027 14.739 1.00 88.94 230 LEU A O 1
ATOM 1758 N N . ARG A 1 231 ? 8.016 4.180 15.039 1.00 81.62 231 ARG A N 1
ATOM 1759 C CA . ARG A 1 231 ? 8.512 4.098 16.411 1.00 81.62 231 ARG A CA 1
ATOM 1760 C C . ARG A 1 231 ? 7.955 5.287 17.201 1.00 81.62 231 ARG A C 1
ATOM 1762 O O . ARG A 1 231 ? 8.296 6.421 16.872 1.00 81.62 231 ARG A O 1
ATOM 1769 N N . PRO A 1 232 ? 7.101 5.089 18.218 1.00 70.31 232 PRO A N 1
ATOM 1770 C CA . PRO A 1 232 ? 6.501 6.198 18.957 1.00 70.31 232 PRO A CA 1
ATOM 1771 C C . PRO A 1 232 ? 7.499 6.974 19.815 1.00 70.31 232 PRO A C 1
ATOM 1773 O O . PRO A 1 232 ? 7.299 8.164 20.039 1.00 70.31 232 PRO A O 1
ATOM 1776 N N . ASP A 1 233 ? 8.591 6.345 20.255 1.00 70.19 233 ASP A N 1
ATOM 1777 C CA . ASP A 1 233 ? 9.678 7.008 20.982 1.00 70.19 233 ASP A CA 1
ATOM 1778 C C . ASP A 1 233 ? 10.513 7.933 20.085 1.00 70.19 233 ASP A C 1
ATOM 1780 O O . ASP A 1 233 ? 11.143 8.878 20.568 1.00 70.19 233 ASP A O 1
ATOM 1784 N N . ALA A 1 234 ? 10.468 7.739 18.766 1.00 72.88 234 ALA A N 1
ATOM 1785 C CA . ALA A 1 234 ? 11.300 8.490 17.838 1.00 72.88 234 ALA A CA 1
ATOM 1786 C C . ALA A 1 234 ? 10.994 9.994 17.816 1.00 72.88 234 ALA A C 1
ATOM 1788 O O . ALA A 1 234 ? 11.899 10.791 17.585 1.00 72.88 234 ALA A O 1
ATOM 1789 N N . ALA A 1 235 ? 9.756 10.409 18.105 1.00 67.06 235 ALA A N 1
ATOM 1790 C CA . ALA A 1 235 ? 9.426 11.830 18.230 1.00 67.06 235 ALA A CA 1
ATOM 1791 C C . ALA A 1 235 ? 10.112 12.477 19.448 1.00 67.06 235 ALA A C 1
ATOM 1793 O O . ALA A 1 235 ? 10.531 13.634 19.379 1.00 67.06 235 ALA A O 1
ATOM 1794 N N . GLY A 1 236 ? 10.252 11.732 20.550 1.00 67.38 236 GLY A N 1
ATOM 1795 C CA . GLY A 1 236 ? 10.997 12.164 21.734 1.00 67.38 236 GLY A CA 1
ATOM 1796 C C . GLY A 1 236 ? 12.495 12.240 21.455 1.00 67.38 236 GLY A C 1
ATOM 1797 O O . GLY A 1 236 ? 13.118 13.259 21.745 1.00 67.38 236 GLY A O 1
ATOM 1798 N N . VAL A 1 237 ? 13.046 11.214 20.800 1.00 76.94 237 VAL A N 1
ATOM 1799 C CA . VAL A 1 237 ? 14.454 11.186 20.374 1.00 76.94 237 VAL A CA 1
ATOM 1800 C C . VAL A 1 237 ? 14.761 12.344 19.425 1.00 76.94 237 VAL A C 1
ATOM 1802 O O . VAL A 1 237 ? 15.705 13.086 19.660 1.00 76.94 237 VAL A O 1
ATOM 1805 N N . ALA A 1 238 ? 13.935 12.577 18.402 1.00 72.69 238 ALA A N 1
ATOM 1806 C CA . ALA A 1 238 ? 14.133 13.676 17.460 1.00 72.69 238 ALA A CA 1
ATOM 1807 C C . ALA A 1 238 ? 14.065 15.053 18.140 1.00 72.69 238 ALA A C 1
ATOM 1809 O O . ALA A 1 238 ? 14.844 15.942 17.801 1.00 72.69 238 ALA A O 1
ATOM 1810 N N . ARG A 1 239 ? 13.156 15.243 19.108 1.00 74.25 239 ARG A N 1
ATOM 1811 C CA . ARG A 1 239 ? 13.064 16.491 19.882 1.00 74.25 239 ARG A CA 1
ATOM 1812 C C . ARG A 1 239 ? 14.307 16.707 20.740 1.00 74.25 239 ARG A C 1
ATOM 1814 O O . ARG A 1 239 ? 14.829 17.814 20.754 1.00 74.25 239 ARG A O 1
ATOM 1821 N N . ARG A 1 240 ? 14.785 15.652 21.402 1.00 78.62 240 ARG A N 1
ATOM 1822 C CA . ARG A 1 240 ? 16.012 15.680 22.200 1.00 78.62 240 ARG A CA 1
ATOM 1823 C C . ARG A 1 240 ? 17.227 16.008 21.336 1.00 78.62 240 ARG A C 1
ATOM 1825 O O . ARG A 1 240 ? 17.952 16.937 21.654 1.00 78.62 240 ARG A O 1
ATOM 1832 N N . LEU A 1 241 ? 17.375 15.334 20.195 1.00 82.31 241 LEU A N 1
ATOM 1833 C CA . LEU A 1 241 ? 18.459 15.601 19.248 1.00 82.31 241 LEU A CA 1
ATOM 1834 C C . LEU A 1 241 ? 18.434 17.047 18.739 1.00 82.31 241 LEU A C 1
ATOM 1836 O O . LEU A 1 241 ? 19.482 17.663 18.663 1.00 82.31 241 LEU A O 1
ATOM 1840 N N . ARG A 1 242 ? 17.260 17.621 18.442 1.00 79.94 242 ARG A N 1
ATOM 1841 C CA . ARG A 1 242 ? 17.147 19.037 18.031 1.00 79.94 242 ARG A CA 1
ATOM 1842 C C . ARG A 1 242 ? 17.442 20.036 19.152 1.00 79.94 242 ARG A C 1
ATOM 1844 O O . ARG A 1 242 ? 17.789 21.170 18.855 1.00 79.94 242 ARG A O 1
ATOM 1851 N N . ALA A 1 243 ? 17.229 19.649 20.409 1.00 81.56 243 ALA A N 1
ATOM 1852 C CA . ALA A 1 243 ? 17.529 20.491 21.563 1.00 81.56 243 ALA A CA 1
ATOM 1853 C C . ALA A 1 243 ? 19.020 20.440 21.934 1.00 81.56 243 ALA A C 1
ATOM 1855 O O . ALA A 1 243 ? 19.571 21.443 22.372 1.00 81.56 243 ALA A O 1
ATOM 1856 N N . GLU A 1 244 ? 19.659 19.281 21.760 1.00 86.62 244 GLU A N 1
ATOM 1857 C CA . GLU A 1 244 ? 21.056 19.042 22.139 1.00 86.62 244 GLU A CA 1
ATOM 1858 C C . GLU A 1 244 ? 22.051 19.297 20.992 1.00 86.62 244 GLU A C 1
ATOM 1860 O O . GLU A 1 244 ? 23.221 19.566 21.257 1.00 86.62 244 GLU A O 1
ATOM 1865 N N . LEU A 1 245 ? 21.620 19.228 19.726 1.00 80.06 245 LEU A N 1
ATOM 1866 C CA . LEU A 1 245 ? 22.488 19.388 18.556 1.00 80.06 245 LEU A CA 1
ATOM 1867 C C . LEU A 1 245 ? 22.025 20.566 17.681 1.00 80.06 245 LEU A C 1
ATOM 1869 O O . LEU A 1 245 ? 20.847 20.626 17.313 1.00 80.06 245 LEU A O 1
ATOM 1873 N N . PRO A 1 246 ? 22.932 21.484 17.293 1.00 75.25 246 PRO A N 1
ATOM 1874 C CA . PRO A 1 246 ? 22.597 22.572 16.385 1.00 75.25 246 PRO A CA 1
ATOM 1875 C C . PRO A 1 246 ? 22.180 22.026 15.014 1.00 75.25 246 PRO A C 1
ATOM 1877 O O . PRO A 1 246 ? 22.756 21.062 14.504 1.00 75.25 246 PRO A O 1
ATOM 1880 N N . ALA A 1 247 ? 21.175 22.653 14.400 1.00 74.31 247 ALA A N 1
ATOM 1881 C CA . ALA A 1 247 ? 20.800 22.346 13.027 1.00 74.31 247 ALA A CA 1
ATOM 1882 C C . ALA A 1 247 ? 21.955 22.746 12.097 1.00 74.31 247 ALA A C 1
ATOM 1884 O O . ALA A 1 247 ? 22.358 23.907 12.076 1.00 74.31 247 ALA A O 1
ATOM 1885 N N . LEU A 1 248 ? 22.488 21.785 11.340 1.00 64.06 248 LEU A N 1
ATOM 1886 C CA . LEU A 1 248 ? 23.417 22.076 10.252 1.00 64.06 248 LEU A CA 1
ATOM 1887 C C . LEU A 1 248 ? 22.609 22.760 9.141 1.00 64.06 248 LEU A C 1
ATOM 1889 O O . LEU A 1 248 ? 21.801 22.105 8.478 1.00 64.06 248 LEU A O 1
ATOM 1893 N N . GLY A 1 249 ? 22.751 24.084 9.057 1.00 52.16 249 GLY A N 1
ATOM 1894 C CA . GLY A 1 249 ? 22.208 24.923 7.987 1.00 52.16 249 GLY A CA 1
ATOM 1895 C C . GLY A 1 249 ? 22.986 24.779 6.690 1.00 52.16 249 GLY A C 1
ATOM 1896 O O . GLY A 1 249 ? 24.202 24.492 6.763 1.00 52.16 249 GLY A O 1
#

Radius of gyration: 31.89 Å; chains: 1; bounding box: 84×58×99 Å

Foldseek 3Di:
DYDDDDDDDDDDDDDDDDDDDDDDDDDPDPDDDDDCVVVVVVVVVVVVVVVQVVVCVVVVDRPDDDCCRPVVVQVVVFADLEAEEEDDFAFLVPDDPVVLVVLVVPPVLQPFPPDDDDTGGDTPVLSVVVVSLSRAGQQHKYKYWYALCLLADPSNLVVLLCQLAQWAWAEWEWDPPCCVVPVHNTIITITMTTRYGHDQQDWYFHHDDDPVPGDTDGSVQSNDSGGRDSDRCVVVVVVVCPVVPPDPD

Secondary structure (DSSP, 8-state):
-----------------------------------THHHHHHHHHHHHHHHHHHHHHHHSS-SS--HHHHSHHHHHTT-EEEEEE------GGGS-HHHHHHHHHH-GGGSPP--SS--PPPPHHHHHHHHHHHHEEEEEEEEEEEEGGGGT-GGGHHHHHHHHHHSEEEEEEE-TTGGGTTSSS--EEEEEEESS---TTSEEE-SSS-TTTS-EEEGGGG-SSS-----TTHHHHHHHHHHHS----

pLDDT: mean 79.38, std 20.32, range [24.3, 98.69]

InterPro domains:
  IPR002052 DNA methylase, N-6 adenine-specific, conserved site [PS00092] (83-89)
  IPR011639 Type II methyltransferase M.TaqI-like domain [PF07669] (65-175)
  IPR029063 S-adenosyl-L-methionine-dependent methyltransferase superfamily [G3DSA:3.40.50.150] (48-203)
  IPR029063 S-adenosyl-L-methionine-dependent methyltransferase superfamily [SSF53335] (74-197)
  IPR050953 N(4)/N(6)-adenine-specific DNA methyltransferase [PTHR33841] (70-192)